Protein AF-A0AA39WZK0-F1 (afdb_monomer_lite)

Structure (mmCIF, N/CA/C/O backbone):
data_AF-A0AA39WZK0-F1
#
_entry.id   AF-A0AA39WZK0-F1
#
loop_
_atom_site.group_PDB
_atom_site.id
_atom_site.type_symbol
_atom_site.label_atom_id
_atom_site.label_alt_id
_atom_site.label_comp_id
_atom_site.label_asym_id
_atom_site.label_entity_id
_atom_site.label_seq_id
_atom_site.pdbx_PDB_ins_code
_atom_site.Cartn_x
_atom_site.Cartn_y
_atom_site.Cartn_z
_atom_site.occupancy
_atom_site.B_iso_or_equiv
_atom_site.auth_seq_id
_atom_site.auth_comp_id
_atom_site.auth_asym_id
_atom_site.auth_atom_id
_atom_site.pdbx_PDB_model_num
ATOM 1 N N . MET A 1 1 ? -25.451 -2.421 24.524 1.00 26.25 1 MET A N 1
ATOM 2 C CA . MET A 1 1 ? -24.921 -3.687 23.983 1.00 26.25 1 MET A CA 1
ATOM 3 C C . MET A 1 1 ? -25.170 -3.629 22.482 1.00 26.25 1 MET A C 1
ATOM 5 O O . MET A 1 1 ? -26.271 -3.921 22.041 1.00 26.25 1 MET A O 1
ATOM 9 N N . LEU A 1 2 ? -24.231 -3.027 21.751 1.00 21.67 2 LEU A N 1
ATOM 10 C CA . LEU A 1 2 ? -24.306 -2.806 20.306 1.00 21.67 2 LEU A CA 1
ATOM 11 C C . LEU A 1 2 ? -23.466 -3.907 19.656 1.00 21.67 2 LEU A C 1
ATOM 13 O O . LEU A 1 2 ? -22.247 -3.884 19.771 1.00 21.67 2 LEU A O 1
ATOM 17 N N . GLU A 1 3 ? -24.118 -4.895 19.045 1.00 21.47 3 GLU A N 1
ATOM 18 C CA . GLU A 1 3 ? -23.455 -5.791 18.096 1.00 21.47 3 GLU A CA 1
ATOM 19 C C . GLU A 1 3 ? -23.299 -5.028 16.776 1.00 21.47 3 GLU A C 1
ATOM 21 O O . GLU A 1 3 ? -24.253 -4.898 16.008 1.00 21.47 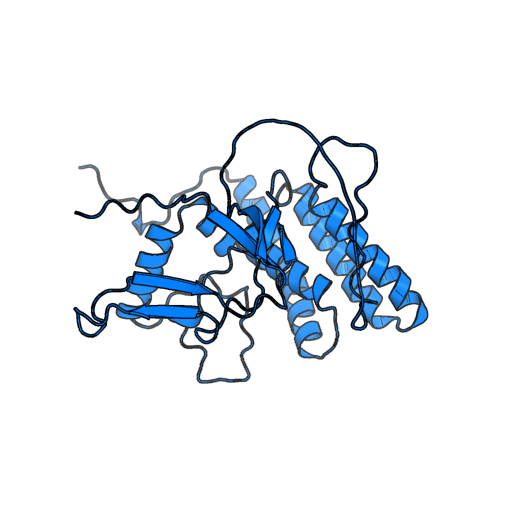3 GLU A O 1
ATOM 26 N N . THR A 1 4 ? -22.110 -4.501 16.499 1.00 23.20 4 THR A N 1
ATOM 27 C CA . THR A 1 4 ? -21.742 -4.053 15.153 1.00 23.20 4 THR A CA 1
ATOM 28 C C . THR A 1 4 ? -21.216 -5.254 14.381 1.00 23.20 4 THR A C 1
ATOM 30 O O . THR A 1 4 ? -20.047 -5.614 14.481 1.00 23.20 4 THR A O 1
ATOM 33 N N . ARG A 1 5 ? -22.093 -5.907 13.615 1.00 23.22 5 ARG A N 1
ATOM 34 C CA . ARG A 1 5 ? -21.670 -6.847 12.572 1.00 23.22 5 ARG A CA 1
ATOM 35 C C . ARG A 1 5 ? -21.284 -6.022 11.346 1.00 23.22 5 ARG A C 1
ATOM 37 O O . ARG A 1 5 ? -22.158 -5.523 10.642 1.00 23.22 5 ARG A O 1
ATOM 44 N N . SER A 1 6 ? -19.985 -5.825 11.138 1.00 32.16 6 SER A N 1
ATOM 45 C CA . SER A 1 6 ? -19.455 -5.218 9.916 1.00 32.16 6 SER A CA 1
ATOM 46 C C . SER A 1 6 ? -19.585 -6.210 8.756 1.00 32.16 6 SER A C 1
ATOM 48 O O . SER A 1 6 ? -18.994 -7.287 8.775 1.00 32.16 6 SER A O 1
ATOM 50 N N . SER A 1 7 ? -20.474 -5.889 7.816 1.00 31.03 7 SER A N 1
ATOM 51 C CA . SER A 1 7 ? -20.517 -6.313 6.403 1.00 31.03 7 SER A CA 1
ATOM 52 C C . SER A 1 7 ? -21.840 -5.809 5.818 1.00 31.03 7 SER A C 1
ATOM 54 O O . SER A 1 7 ? -22.763 -6.566 5.517 1.00 31.03 7 SER A O 1
ATOM 56 N N . VAL A 1 8 ? -21.994 -4.486 5.728 1.00 35.16 8 VAL A N 1
ATOM 57 C CA . VAL A 1 8 ? -23.128 -3.920 4.991 1.00 35.16 8 VAL A CA 1
ATOM 58 C C . VAL A 1 8 ? -22.745 -3.931 3.517 1.00 35.16 8 VAL A C 1
ATOM 60 O O . VAL A 1 8 ? -21.825 -3.226 3.117 1.00 35.16 8 VAL A O 1
ATOM 63 N N . VAL A 1 9 ? -23.456 -4.727 2.715 1.00 38.75 9 VAL A N 1
ATOM 64 C CA . VAL A 1 9 ? -23.478 -4.584 1.254 1.00 38.75 9 VAL A CA 1
ATOM 65 C C . VAL A 1 9 ? -23.920 -3.152 0.957 1.00 38.75 9 VAL A C 1
ATOM 67 O O . VAL A 1 9 ? -25.080 -2.793 1.176 1.00 38.75 9 VAL A O 1
ATOM 70 N N . GLY A 1 10 ? -22.979 -2.312 0.538 1.00 45.41 10 GLY A N 1
ATOM 71 C CA . GLY A 1 10 ? -23.261 -0.944 0.138 1.00 45.41 10 GLY A CA 1
ATOM 72 C C . GLY A 1 10 ? -23.865 -0.918 -1.261 1.00 45.41 10 GLY A C 1
ATOM 73 O O . GLY A 1 10 ? -23.582 -1.771 -2.100 1.00 45.41 10 GLY A O 1
ATOM 74 N N . TRP A 1 11 ? -24.688 0.086 -1.537 1.00 42.34 11 TRP A N 1
ATOM 75 C CA . TRP A 1 11 ? -25.052 0.442 -2.905 1.00 42.34 11 TRP A CA 1
ATOM 76 C C . TRP A 1 11 ? -24.302 1.720 -3.255 1.00 42.34 11 TRP A C 1
ATOM 78 O O . TRP A 1 11 ? -24.496 2.744 -2.601 1.00 42.34 11 TRP A O 1
ATOM 88 N N . LEU A 1 12 ? -23.463 1.676 -4.286 1.00 39.91 12 LEU A N 1
ATOM 89 C CA . LEU A 1 12 ? -23.004 2.888 -4.944 1.00 39.91 12 LEU A CA 1
ATOM 90 C C . LEU A 1 12 ? -24.189 3.464 -5.704 1.00 39.91 12 LEU A C 1
ATOM 92 O O . LEU A 1 12 ? -24.697 2.845 -6.639 1.00 39.91 12 LEU A O 1
ATOM 96 N N . ILE A 1 13 ? -24.631 4.642 -5.286 1.00 44.50 13 ILE A N 1
ATOM 97 C CA . ILE A 1 13 ? -25.661 5.404 -5.980 1.00 44.50 13 ILE A CA 1
ATOM 98 C C . ILE A 1 13 ? -24.948 6.532 -6.716 1.00 44.50 13 ILE A C 1
ATOM 100 O O . ILE A 1 13 ? -24.669 7.581 -6.141 1.00 44.50 13 ILE A O 1
ATOM 104 N N . LEU A 1 14 ? -24.651 6.317 -7.996 1.00 40.06 14 LEU A N 1
ATOM 105 C CA . LEU A 1 14 ? -24.161 7.384 -8.861 1.00 40.06 14 LEU A CA 1
ATOM 106 C C . LEU A 1 14 ? -25.369 8.195 -9.323 1.00 40.06 14 LEU A C 1
ATOM 108 O O . LEU A 1 14 ? -26.177 7.721 -10.125 1.00 40.06 14 LEU A O 1
ATOM 112 N N . SER A 1 15 ? -25.527 9.398 -8.778 1.00 35.84 15 SER A N 1
ATOM 113 C CA . SER A 1 15 ? -26.546 10.337 -9.240 1.00 35.84 15 SER A CA 1
ATOM 114 C C . SER A 1 15 ? -26.006 11.093 -10.448 1.00 35.84 15 SER A C 1
ATOM 116 O O . SER A 1 15 ? -25.059 11.861 -10.316 1.00 35.84 15 SER A O 1
ATOM 118 N N . ALA A 1 16 ? -26.610 10.897 -11.619 1.00 43.94 16 ALA A N 1
ATOM 119 C CA . ALA A 1 16 ? -26.353 11.759 -12.766 1.00 43.94 16 ALA A CA 1
ATOM 120 C C . ALA A 1 16 ? -27.181 13.050 -12.645 1.00 43.94 16 ALA A C 1
ATOM 122 O O . ALA A 1 16 ? -28.272 13.039 -12.065 1.00 43.94 16 ALA A O 1
ATOM 123 N N . ASP A 1 17 ? -26.713 14.136 -13.266 1.00 44.22 17 ASP A N 1
ATOM 124 C CA . ASP A 1 17 ? -27.310 15.485 -13.222 1.00 44.22 17 ASP A CA 1
ATOM 125 C C . ASP A 1 17 ? -28.775 15.578 -13.700 1.00 44.22 17 ASP A C 1
ATOM 127 O O . ASP A 1 17 ? -29.344 16.664 -13.770 1.00 44.22 17 ASP A O 1
ATOM 131 N N . HIS A 1 18 ? -29.408 14.480 -14.119 1.00 45.28 18 HIS A N 1
ATOM 132 C CA . HIS A 1 18 ? -30.738 14.463 -14.742 1.00 45.28 18 HIS A CA 1
ATOM 133 C C . HIS A 1 18 ? -31.732 13.547 -14.004 1.00 45.28 18 HIS A C 1
ATOM 135 O O . HIS A 1 18 ? -32.675 13.036 -14.603 1.00 45.28 18 HIS A O 1
ATOM 141 N N . GLY A 1 19 ? -31.537 13.324 -12.699 1.00 45.72 19 GLY A N 1
ATOM 142 C CA . GLY A 1 19 ? -32.497 12.586 -11.862 1.00 45.72 19 GLY A CA 1
ATOM 143 C C . GLY A 1 19 ? -32.505 11.070 -12.083 1.00 45.72 19 GLY A C 1
ATOM 144 O O . GLY A 1 19 ? -33.385 10.377 -11.575 1.00 45.72 19 GLY A O 1
ATOM 145 N N . HIS A 1 20 ? -31.520 10.548 -12.811 1.00 36.03 20 HIS A N 1
ATOM 146 C CA . HIS A 1 20 ? -31.281 9.119 -12.943 1.00 36.03 20 HIS A CA 1
ATOM 147 C C . HIS A 1 20 ? -30.162 8.715 -11.988 1.00 36.03 20 HIS A C 1
ATOM 149 O O . HIS A 1 20 ? -29.033 9.190 -12.108 1.00 36.03 20 HIS A O 1
ATOM 155 N N . SER A 1 21 ? -30.486 7.844 -11.036 1.00 44.31 21 SER A N 1
ATOM 156 C CA . SER A 1 21 ? -29.499 7.193 -10.187 1.00 44.31 21 SER A CA 1
ATOM 157 C C . SER A 1 21 ? -29.194 5.802 -10.728 1.00 44.31 21 SER A C 1
ATOM 159 O O . SER A 1 21 ? -30.095 4.992 -10.954 1.00 44.31 21 SER A O 1
ATOM 161 N N . VAL A 1 22 ? -27.912 5.526 -10.956 1.00 41.47 22 VAL A N 1
ATOM 162 C CA . VAL A 1 22 ? -27.433 4.171 -11.226 1.00 41.47 22 VAL A CA 1
ATOM 163 C C . VAL A 1 22 ? -27.032 3.577 -9.887 1.00 41.47 22 VAL A C 1
ATOM 165 O O . VAL A 1 22 ? -26.165 4.116 -9.202 1.00 41.47 22 VAL A O 1
ATOM 168 N N . GLN A 1 23 ? -27.704 2.495 -9.503 1.00 45.97 23 GLN A N 1
ATOM 169 C CA . GLN A 1 23 ? -27.392 1.747 -8.293 1.00 45.97 23 GLN A CA 1
ATOM 170 C C . GLN A 1 23 ? -26.572 0.520 -8.679 1.00 45.97 23 GLN A C 1
ATOM 172 O O . GLN A 1 23 ? -27.059 -0.341 -9.414 1.00 45.97 23 GLN A O 1
ATOM 177 N N . ALA A 1 24 ? -25.339 0.442 -8.192 1.00 40.03 24 ALA A N 1
ATOM 178 C CA . ALA A 1 24 ? -24.500 -0.741 -8.313 1.00 40.03 24 ALA A CA 1
ATOM 179 C C . ALA A 1 24 ? -24.164 -1.246 -6.905 1.00 40.03 24 ALA A C 1
ATOM 181 O O . ALA A 1 24 ? -23.810 -0.433 -6.050 1.00 40.03 24 ALA A O 1
ATOM 182 N N . PRO A 1 25 ? -24.277 -2.552 -6.619 1.00 38.81 25 PRO A N 1
ATOM 183 C CA . PRO A 1 25 ? -23.758 -3.080 -5.366 1.00 38.81 25 PRO A CA 1
ATOM 184 C C . PRO A 1 25 ? -22.243 -2.832 -5.328 1.00 38.81 25 PRO A C 1
ATOM 186 O O . PRO A 1 25 ? -21.531 -3.219 -6.255 1.00 38.81 25 PRO A O 1
ATOM 189 N N . ILE A 1 26 ? -21.760 -2.161 -4.282 1.00 38.75 26 ILE A N 1
ATOM 190 C CA . ILE A 1 26 ? -20.331 -2.023 -4.003 1.00 38.75 26 ILE A CA 1
ATOM 191 C C . ILE A 1 26 ? -19.993 -2.904 -2.808 1.00 38.75 26 ILE A C 1
ATOM 193 O O . ILE A 1 26 ? -20.588 -2.802 -1.734 1.00 38.75 26 ILE A O 1
ATOM 197 N N . ASN A 1 27 ? -18.992 -3.751 -3.015 1.00 41.91 27 ASN A N 1
ATOM 198 C CA . ASN A 1 27 ? -18.347 -4.509 -1.961 1.00 41.91 27 ASN A CA 1
ATOM 199 C C . ASN A 1 27 ? -17.082 -3.738 -1.558 1.00 41.91 27 ASN A C 1
ATOM 201 O O . ASN A 1 27 ? -16.127 -3.681 -2.332 1.00 41.91 27 ASN A O 1
ATOM 205 N N . ILE A 1 28 ? -17.088 -3.115 -0.379 1.00 43.91 28 ILE A N 1
ATOM 206 C CA . ILE A 1 28 ? -15.883 -2.537 0.232 1.00 43.91 28 ILE A CA 1
ATOM 207 C C . ILE A 1 28 ? -15.192 -3.682 0.996 1.00 43.91 28 ILE A C 1
ATOM 209 O O . ILE A 1 28 ? -15.532 -3.920 2.148 1.00 43.91 28 ILE A O 1
ATOM 213 N N . ALA A 1 29 ? -14.295 -4.418 0.318 1.00 37.38 29 ALA A N 1
ATOM 214 C CA . ALA A 1 29 ? -13.560 -5.610 0.807 1.00 37.38 29 ALA A CA 1
ATOM 215 C C . ALA A 1 29 ? -14.453 -6.788 1.314 1.00 37.38 29 ALA A C 1
ATOM 217 O O . ALA A 1 29 ? -15.662 -6.626 1.466 1.00 37.38 29 ALA A O 1
ATOM 218 N N . PRO A 1 30 ? -13.966 -8.049 1.357 1.00 48.34 30 PRO A N 1
ATOM 219 C CA . PRO A 1 30 ? -14.625 -9.103 0.590 1.00 48.34 30 PRO A CA 1
ATOM 220 C C . PRO A 1 30 ? -15.868 -9.711 1.254 1.00 48.34 30 PRO A C 1
ATOM 222 O O . PRO A 1 30 ? -15.863 -10.175 2.391 1.00 48.34 30 PRO A O 1
ATOM 225 N N . TYR A 1 31 ? -16.921 -9.807 0.443 1.00 33.66 31 TYR A N 1
ATOM 226 C CA . TYR A 1 31 ? -18.083 -10.664 0.644 1.00 33.66 31 TYR A CA 1
ATOM 227 C C . TYR A 1 31 ? -18.248 -11.537 -0.611 1.00 33.66 31 TYR A C 1
ATOM 229 O O . TYR A 1 31 ? -18.460 -11.014 -1.705 1.00 33.66 31 TYR A O 1
ATOM 237 N N . GLU A 1 32 ? -18.139 -12.864 -0.478 1.00 38.91 32 GLU A N 1
ATOM 238 C CA . GLU A 1 32 ? -18.573 -13.812 -1.516 1.00 38.91 32 GLU A CA 1
ATOM 239 C C . GLU A 1 32 ? -20.093 -14.010 -1.422 1.00 38.91 32 GLU A C 1
ATOM 241 O O . GLU A 1 32 ? -20.604 -14.308 -0.337 1.00 38.91 32 GLU A O 1
ATOM 246 N N . PRO A 1 33 ? -20.837 -13.931 -2.546 1.00 39.03 33 PRO A N 1
ATOM 247 C CA . PRO A 1 33 ? -21.381 -15.183 -3.075 1.00 39.03 33 PRO A CA 1
ATOM 248 C C . PRO A 1 33 ? -21.611 -15.238 -4.605 1.00 39.03 33 PRO A C 1
ATOM 250 O O . PRO A 1 33 ? -21.637 -14.255 -5.338 1.00 39.03 33 PRO A O 1
ATOM 253 N N . ARG A 1 34 ? -21.811 -16.485 -5.049 1.00 35.84 34 ARG A N 1
ATOM 254 C CA . ARG A 1 34 ? -21.921 -17.023 -6.417 1.00 35.84 34 ARG A CA 1
ATOM 255 C C . ARG A 1 34 ? -23.058 -16.458 -7.302 1.00 35.84 34 ARG A C 1
ATOM 257 O O . ARG A 1 34 ? -24.179 -16.298 -6.843 1.00 35.84 34 ARG A O 1
ATOM 264 N N . HIS A 1 35 ? -22.746 -16.387 -8.608 1.00 42.09 35 HIS A N 1
ATOM 265 C CA . HIS A 1 35 ? -23.576 -16.427 -9.839 1.00 42.09 35 HIS A CA 1
ATOM 266 C C . HIS A 1 35 ? -24.824 -15.522 -10.001 1.00 42.09 35 HIS A C 1
ATOM 268 O O . HIS A 1 35 ? -25.843 -15.781 -9.374 1.00 42.09 35 HIS A O 1
ATOM 274 N N . ALA A 1 36 ? -24.821 -14.648 -11.033 1.00 29.61 36 ALA A N 1
ATOM 275 C CA . ALA A 1 36 ? -25.782 -14.651 -12.167 1.00 29.61 36 ALA A CA 1
ATOM 276 C C . ALA A 1 36 ? -25.574 -13.493 -13.188 1.00 29.61 36 ALA A C 1
ATOM 278 O O . ALA A 1 36 ? -25.539 -12.337 -12.794 1.00 29.61 36 ALA A O 1
ATOM 279 N N . GLY A 1 37 ? -25.570 -13.825 -14.495 1.00 28.86 37 GLY A N 1
ATOM 280 C CA . GLY A 1 37 ? -26.298 -13.120 -15.581 1.00 28.86 37 GLY A CA 1
ATOM 281 C C . GLY A 1 37 ? -25.749 -11.809 -16.206 1.00 28.86 37 GLY A C 1
ATOM 282 O O . GLY A 1 37 ? -25.436 -10.890 -15.464 1.00 28.86 37 GLY A O 1
ATOM 283 N N . PRO A 1 38 ? -25.706 -11.654 -17.556 1.00 47.44 38 PRO A N 1
ATOM 284 C CA . PRO A 1 38 ? -25.042 -10.526 -18.239 1.00 47.44 38 PRO A CA 1
ATOM 285 C C . PRO A 1 38 ? -26.000 -9.449 -18.797 1.00 47.44 38 PRO A C 1
ATOM 287 O O . PRO A 1 38 ? -27.085 -9.807 -19.237 1.00 47.44 38 PRO A O 1
ATOM 290 N N . TYR A 1 39 ? -25.566 -8.177 -18.897 1.00 27.42 39 TYR A N 1
ATOM 291 C CA . TYR A 1 39 ? -26.009 -7.190 -19.915 1.00 27.42 39 TYR A CA 1
ATOM 292 C C . TYR A 1 39 ? -25.042 -5.980 -20.034 1.00 27.42 39 TYR A C 1
ATOM 294 O O . TYR A 1 39 ? -24.405 -5.585 -19.063 1.00 27.42 39 TYR A O 1
ATOM 302 N N . THR A 1 40 ? -24.937 -5.413 -21.245 1.00 31.77 40 THR A N 1
ATOM 303 C CA . THR A 1 40 ? -24.052 -4.312 -21.718 1.00 31.77 40 THR A CA 1
ATOM 304 C C . THR A 1 40 ? -24.890 -3.213 -22.446 1.00 31.77 40 THR A C 1
ATOM 306 O O . THR A 1 40 ? -26.111 -3.363 -22.494 1.00 31.77 40 THR A O 1
ATOM 309 N N . PRO A 1 41 ? -24.324 -2.190 -23.146 1.00 56.47 41 PRO A N 1
ATOM 310 C CA . PRO A 1 41 ? -23.609 -0.986 -22.663 1.00 56.47 41 PRO A CA 1
ATOM 311 C C . PRO A 1 41 ? -24.077 0.342 -23.355 1.00 56.47 41 PRO A C 1
ATOM 313 O O . PRO A 1 41 ? -24.857 0.294 -24.304 1.00 56.47 41 PRO A O 1
ATOM 316 N N . ASN A 1 42 ? -23.551 1.517 -22.940 1.00 32.06 42 ASN A N 1
ATOM 317 C CA . ASN A 1 42 ? -22.954 2.593 -23.791 1.00 32.06 42 ASN A CA 1
ATOM 318 C C . ASN A 1 42 ? -23.163 4.050 -23.313 1.00 32.06 42 ASN A C 1
ATOM 320 O O . ASN A 1 42 ? -24.283 4.465 -23.034 1.00 32.06 42 ASN A O 1
ATOM 324 N N . GLY A 1 43 ? -22.091 4.855 -23.432 1.00 30.61 43 GLY A N 1
ATOM 325 C CA . GLY A 1 43 ? -22.142 6.310 -23.668 1.00 30.61 43 GLY A CA 1
ATOM 326 C C . GLY A 1 43 ? -21.050 7.116 -22.946 1.00 30.61 43 GLY A C 1
ATOM 327 O O . GLY A 1 43 ? -21.101 7.232 -21.731 1.00 30.61 43 GLY A O 1
ATOM 328 N N . ALA A 1 44 ? -20.091 7.695 -23.682 1.00 32.56 44 ALA A N 1
ATOM 329 C CA . ALA A 1 44 ? -18.932 8.449 -23.170 1.00 32.56 44 ALA A CA 1
ATOM 330 C C . ALA A 1 44 ? -18.920 9.925 -23.634 1.00 32.56 44 ALA A C 1
ATOM 332 O O . ALA A 1 44 ? -19.348 10.191 -24.757 1.00 32.56 44 ALA A O 1
ATOM 333 N N . ILE A 1 45 ? -18.354 10.845 -22.827 1.00 30.52 45 ILE A N 1
ATOM 334 C CA . ILE A 1 45 ? -17.804 12.175 -23.222 1.00 30.52 45 ILE A CA 1
ATOM 335 C C . ILE A 1 45 ? -16.604 12.549 -22.276 1.00 30.52 45 ILE A C 1
ATOM 337 O O . ILE A 1 45 ? -16.404 11.822 -21.308 1.00 30.52 45 ILE A O 1
ATOM 341 N N . PRO A 1 46 ? -15.738 13.568 -22.528 1.00 35.56 46 PRO A N 1
ATOM 342 C CA . PRO A 1 46 ? -14.283 13.410 -22.729 1.00 35.56 46 PRO A CA 1
ATOM 343 C C . PRO A 1 46 ? -13.408 14.261 -21.760 1.00 35.56 46 PRO A C 1
ATOM 345 O O . PRO A 1 46 ? -13.908 14.950 -20.881 1.00 35.56 46 PRO A O 1
ATOM 348 N N . HIS A 1 47 ? -12.121 14.468 -22.049 1.00 31.45 47 HIS A N 1
ATOM 349 C CA . HIS A 1 47 ? -10.959 13.778 -21.475 1.00 31.45 47 HIS A CA 1
ATOM 350 C C . HIS A 1 47 ? -9.982 14.858 -20.953 1.00 31.45 47 HIS A C 1
ATOM 352 O O . HIS A 1 47 ? -9.697 15.814 -21.677 1.00 31.45 47 HIS A O 1
ATOM 358 N N . ARG A 1 48 ? -9.436 14.690 -19.741 1.00 34.03 48 ARG A N 1
ATOM 359 C CA . ARG A 1 48 ? -8.088 15.176 -19.376 1.00 34.03 48 ARG A CA 1
ATOM 360 C C . ARG A 1 48 ? -7.062 14.132 -19.849 1.00 34.03 48 ARG A C 1
ATOM 362 O O . ARG A 1 48 ? -7.438 12.985 -20.090 1.00 34.03 48 ARG A O 1
ATOM 369 N N . ASP A 1 49 ? -5.813 14.555 -20.043 1.00 37.66 49 ASP A N 1
ATOM 370 C CA . ASP A 1 49 ? -4.721 13.785 -20.663 1.00 37.66 49 ASP A CA 1
ATOM 371 C C . ASP A 1 49 ? -4.515 12.415 -19.983 1.00 37.66 49 ASP A C 1
ATOM 373 O O . ASP A 1 49 ? -3.896 12.300 -18.930 1.00 37.66 49 ASP A O 1
ATOM 377 N N . ALA A 1 50 ? -5.108 11.381 -20.583 1.00 39.00 50 ALA A N 1
ATOM 378 C CA . ALA A 1 50 ? -5.182 10.009 -20.085 1.00 39.00 50 ALA A CA 1
ATOM 379 C C . ALA A 1 50 ? -4.100 9.105 -20.686 1.00 39.00 50 ALA A C 1
ATOM 381 O O . ALA A 1 50 ? -4.236 7.885 -20.692 1.00 39.00 50 ALA A O 1
ATOM 382 N N . SER A 1 51 ? -3.019 9.689 -21.205 1.00 32.50 51 SER A N 1
ATOM 383 C CA . SER A 1 51 ? -1.934 8.949 -21.859 1.00 32.50 51 SER A CA 1
ATOM 384 C C . SER A 1 51 ? -1.157 8.000 -20.927 1.00 32.50 51 SER A C 1
ATOM 386 O O . SER A 1 51 ? -0.345 7.217 -21.413 1.00 32.50 51 SER A O 1
ATOM 388 N N . LEU A 1 52 ? -1.440 8.011 -19.618 1.00 39.69 52 LEU A N 1
ATOM 389 C CA . LEU A 1 52 ? -0.898 7.071 -18.628 1.00 39.69 52 LEU A CA 1
ATOM 390 C C . LEU A 1 52 ? -1.901 6.000 -18.166 1.00 39.69 52 LEU A C 1
ATOM 392 O O . LEU A 1 52 ? -1.494 4.992 -17.592 1.00 39.69 52 LEU A O 1
ATOM 396 N N . ALA A 1 53 ? -3.197 6.173 -18.436 1.00 38.94 53 ALA A N 1
ATOM 397 C CA . ALA A 1 53 ? -4.218 5.190 -18.096 1.00 38.94 53 ALA A CA 1
ATOM 398 C C . ALA A 1 53 ? -4.426 4.263 -19.296 1.00 38.94 53 ALA A C 1
ATOM 400 O O . ALA A 1 53 ? -5.160 4.589 -20.227 1.00 38.94 53 ALA A O 1
ATOM 401 N N . VAL A 1 54 ? -3.771 3.100 -19.297 1.00 40.97 54 VAL A N 1
ATOM 402 C CA . VAL A 1 54 ? -4.097 2.034 -20.253 1.00 40.97 54 VAL A CA 1
ATOM 403 C C . VAL A 1 54 ? -5.524 1.572 -19.930 1.00 40.97 54 VAL A C 1
ATOM 405 O O . VAL A 1 54 ? -5.737 1.030 -18.843 1.00 40.97 54 VAL A O 1
ATOM 408 N N . PRO A 1 55 ? -6.526 1.799 -20.803 1.00 40.06 55 PRO A N 1
ATOM 409 C CA . PRO A 1 55 ? -7.885 1.369 -20.515 1.00 40.06 55 PRO A CA 1
ATOM 410 C C . PRO A 1 55 ? -7.906 -0.150 -20.371 1.00 40.06 55 PRO A C 1
ATOM 412 O O . PRO A 1 55 ? -7.385 -0.865 -21.229 1.00 40.06 55 PRO A O 1
ATOM 415 N N . TYR A 1 56 ? -8.522 -0.635 -19.291 1.00 40.75 56 TYR A N 1
ATOM 416 C CA . TYR A 1 56 ? -8.785 -2.056 -19.098 1.00 40.75 56 TYR A CA 1
ATOM 417 C C . TYR A 1 56 ? -9.547 -2.584 -20.319 1.00 40.75 56 TYR A C 1
ATOM 419 O O . TYR A 1 56 ? -10.710 -2.241 -20.543 1.00 40.75 56 TYR A O 1
ATOM 427 N N . GLN A 1 57 ? -8.872 -3.386 -21.141 1.00 39.53 57 GLN A N 1
ATOM 428 C CA . GLN A 1 57 ? -9.503 -4.123 -22.223 1.00 39.53 57 GLN A CA 1
ATOM 429 C C . GLN A 1 57 ? -9.858 -5.506 -21.680 1.00 39.53 57 GLN A C 1
ATOM 431 O O . GLN A 1 57 ? -8.952 -6.322 -21.506 1.00 39.53 57 GLN A O 1
ATOM 436 N N . PRO A 1 58 ? -11.142 -5.799 -21.396 1.00 40.50 58 PRO A N 1
ATOM 437 C CA . PRO A 1 58 ? -11.530 -7.150 -21.028 1.00 40.50 58 PRO A CA 1
ATOM 438 C C . PRO A 1 58 ? -11.158 -8.082 -22.183 1.00 40.50 58 PRO A C 1
ATOM 440 O O . PRO A 1 58 ? -11.672 -7.949 -23.299 1.00 40.50 58 PRO A O 1
ATOM 443 N N . SER A 1 59 ? -10.222 -8.999 -21.934 1.00 41.38 59 SER A N 1
ATOM 444 C CA . SER A 1 59 ? -9.859 -10.019 -22.910 1.00 41.38 59 SER A CA 1
ATOM 445 C C . SER A 1 59 ? -11.094 -10.884 -23.186 1.00 41.38 59 SER A C 1
ATOM 447 O O . SER A 1 59 ? -11.832 -11.277 -22.283 1.00 41.38 59 SER A O 1
ATOM 449 N N . GLN A 1 60 ? -11.383 -11.146 -24.461 1.00 43.78 60 GLN A N 1
ATOM 450 C CA . GLN A 1 60 ? -12.637 -11.782 -24.882 1.00 43.78 60 GLN A CA 1
ATOM 451 C C . GLN A 1 60 ? -12.725 -13.294 -24.586 1.00 43.78 60 GLN A C 1
ATOM 453 O O . GLN A 1 60 ? -13.565 -13.978 -25.171 1.00 43.78 60 GLN A O 1
ATOM 458 N N . SER A 1 61 ? -11.900 -13.863 -23.702 1.00 47.44 61 SER A N 1
ATOM 459 C CA 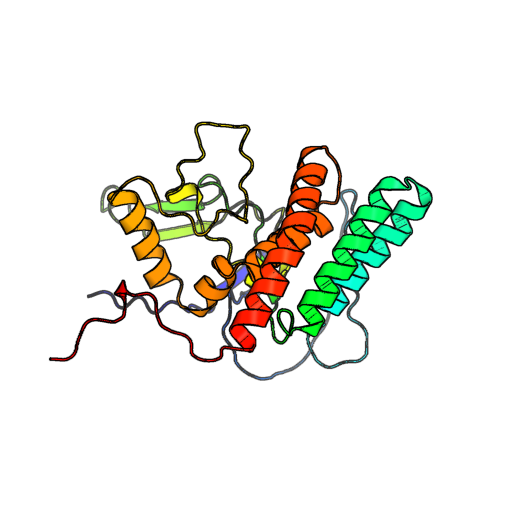. SER A 1 61 ? -11.879 -15.321 -23.531 1.00 47.44 61 SER A CA 1
ATOM 460 C C . SER A 1 61 ? -11.237 -15.820 -22.232 1.00 47.44 61 SER A C 1
ATOM 462 O O . SER A 1 61 ? -10.248 -16.544 -22.279 1.00 47.44 61 SER A O 1
ATOM 464 N N . SER A 1 62 ? -11.826 -15.515 -21.077 1.00 44.12 62 SER A N 1
ATOM 465 C CA . SER A 1 62 ? -11.834 -16.405 -19.902 1.00 44.12 62 SER A CA 1
ATOM 466 C C . SER A 1 62 ? -12.865 -15.889 -18.893 1.00 44.12 62 SER A C 1
ATOM 468 O O . SER A 1 62 ? -12.999 -14.696 -18.657 1.00 44.12 62 SER A O 1
ATOM 470 N N . SER A 1 63 ? -13.691 -16.777 -18.347 1.00 57.16 63 SER A N 1
ATOM 471 C CA . SER A 1 63 ? -14.873 -16.438 -17.540 1.00 57.16 63 SER A CA 1
ATOM 472 C C . SER A 1 63 ? -14.553 -16.071 -16.079 1.00 57.16 63 SER A C 1
ATOM 474 O O . SER A 1 63 ? -15.318 -16.429 -15.184 1.00 57.16 63 SER A O 1
ATOM 476 N N . GLY A 1 64 ? -13.420 -15.414 -15.821 1.00 64.31 64 GLY A N 1
ATOM 477 C CA . GLY A 1 64 ? -12.959 -15.057 -14.478 1.00 64.31 64 GLY A CA 1
ATOM 478 C C . GLY A 1 64 ? -12.224 -13.714 -14.453 1.00 64.31 64 GLY A C 1
ATOM 479 O O . GLY A 1 64 ? -11.831 -13.222 -15.511 1.00 64.31 64 GLY A O 1
ATOM 480 N N . PRO A 1 65 ? -12.066 -13.098 -13.268 1.00 71.50 65 PRO A N 1
ATOM 481 C CA . PRO A 1 65 ? -11.239 -11.905 -13.125 1.00 71.50 65 PRO A CA 1
ATOM 482 C C . PRO A 1 65 ? -9.809 -12.202 -13.589 1.00 71.50 65 PRO A C 1
ATOM 484 O O . PRO A 1 65 ? -9.297 -13.304 -13.387 1.00 71.50 65 PRO A O 1
ATOM 487 N N . GLN A 1 66 ? -9.178 -11.215 -14.226 1.00 81.25 66 GLN A N 1
ATOM 488 C CA . GLN A 1 66 ? -7.785 -11.322 -14.649 1.00 81.25 66 GLN A CA 1
ATOM 489 C C . GLN A 1 66 ? -6.895 -11.541 -13.410 1.00 81.25 66 GLN A C 1
ATOM 491 O O . GLN A 1 66 ? -7.057 -10.810 -12.430 1.00 81.25 66 GLN A O 1
ATOM 496 N N . PRO A 1 67 ? -5.966 -12.514 -13.422 1.00 90.81 67 PRO A N 1
ATOM 497 C CA . PRO A 1 67 ? -4.992 -12.681 -12.349 1.00 90.81 67 PRO A CA 1
ATOM 498 C C . PRO A 1 67 ? -4.187 -11.398 -12.113 1.00 90.81 67 PRO A C 1
ATOM 500 O O . PRO A 1 67 ? -3.771 -10.734 -13.067 1.00 90.81 67 PRO A O 1
ATOM 503 N N . VAL A 1 68 ? -3.906 -11.078 -10.846 1.00 91.88 68 VAL A N 1
ATOM 504 C CA . VAL A 1 68 ? -3.221 -9.829 -10.464 1.00 91.88 68 VAL A CA 1
ATOM 505 C C . VAL A 1 68 ? -1.872 -9.677 -11.166 1.00 91.88 68 VAL A C 1
ATOM 507 O O . VAL A 1 68 ? -1.553 -8.602 -11.670 1.00 91.88 68 VAL A O 1
ATOM 510 N N . PHE A 1 69 ? -1.100 -10.761 -11.269 1.00 94.94 69 PHE A N 1
ATOM 511 C CA . PHE A 1 69 ? 0.190 -10.743 -11.956 1.00 94.94 69 PHE A CA 1
ATOM 512 C C . PHE A 1 69 ? 0.078 -10.443 -13.459 1.00 94.94 69 PHE A C 1
ATOM 514 O O . PHE A 1 69 ? 0.891 -9.687 -13.992 1.00 94.94 69 PHE A O 1
ATOM 521 N N . GLU A 1 70 ? -0.925 -10.994 -14.151 1.00 93.12 70 GLU A N 1
ATOM 522 C CA . GLU A 1 70 ? -1.134 -10.716 -15.578 1.00 93.12 70 GLU A CA 1
ATOM 523 C C . GLU A 1 70 ? -1.504 -9.250 -15.803 1.00 93.12 70 GLU A C 1
ATOM 525 O O . GLU A 1 70 ? -0.998 -8.612 -16.732 1.00 93.12 70 GLU A O 1
ATOM 530 N N . TRP A 1 71 ? -2.362 -8.706 -14.936 1.00 91.12 71 TRP A N 1
ATOM 531 C CA . TRP A 1 71 ? -2.721 -7.294 -14.973 1.00 91.12 71 TRP A CA 1
ATOM 532 C C . TRP A 1 71 ? -1.489 -6.405 -14.751 1.00 91.12 71 TRP A C 1
ATOM 534 O O . TRP A 1 71 ? -1.209 -5.537 -15.580 1.00 91.12 71 TRP A O 1
ATOM 544 N N . LEU A 1 72 ? -0.692 -6.674 -13.710 1.00 91.69 72 LEU A N 1
ATOM 545 C CA . LEU A 1 72 ? 0.541 -5.928 -13.432 1.00 91.69 72 LEU A CA 1
ATOM 546 C C . LEU A 1 72 ? 1.542 -5.995 -14.579 1.00 91.69 72 LEU A C 1
ATOM 548 O O . LEU A 1 72 ? 2.076 -4.967 -14.990 1.00 91.69 72 LEU A O 1
ATOM 552 N N . SER A 1 73 ? 1.772 -7.191 -15.118 1.00 92.31 73 SER A N 1
ATOM 553 C CA . SER A 1 73 ? 2.696 -7.391 -16.234 1.00 92.31 73 SER A CA 1
ATOM 554 C C . SER A 1 73 ? 2.262 -6.575 -17.448 1.00 92.31 73 SER A C 1
ATOM 556 O O . SER A 1 73 ? 3.084 -5.882 -18.038 1.00 92.31 73 SER A O 1
ATOM 558 N N . THR A 1 74 ? 0.960 -6.558 -17.750 1.00 91.81 74 THR A N 1
ATOM 559 C CA . THR A 1 74 ? 0.400 -5.759 -18.850 1.00 91.81 74 THR A CA 1
ATOM 560 C C . THR A 1 74 ? 0.656 -4.263 -18.649 1.00 91.81 74 THR A C 1
ATOM 562 O O . THR A 1 74 ? 1.085 -3.579 -19.580 1.00 91.81 74 THR A O 1
ATOM 565 N N . VAL A 1 75 ? 0.427 -3.743 -17.436 1.00 90.12 75 VAL A N 1
ATOM 566 C CA . VAL A 1 75 ? 0.665 -2.325 -17.116 1.00 90.12 75 VAL A CA 1
ATOM 567 C C . VAL A 1 75 ? 2.152 -1.980 -17.242 1.00 90.12 75 VAL A C 1
ATOM 569 O O . VAL A 1 75 ? 2.501 -0.997 -17.898 1.00 90.12 75 VAL A O 1
ATOM 572 N N . ILE A 1 76 ? 3.037 -2.801 -16.672 1.00 90.69 76 ILE A N 1
ATOM 573 C CA . ILE A 1 76 ? 4.488 -2.577 -16.709 1.00 90.69 76 ILE A CA 1
ATOM 574 C C . ILE A 1 76 ? 5.018 -2.647 -18.148 1.00 90.69 76 ILE A C 1
ATOM 576 O O . ILE A 1 76 ? 5.786 -1.780 -18.564 1.00 90.69 76 ILE A O 1
ATOM 580 N N . GLU A 1 77 ? 4.612 -3.647 -18.931 1.00 90.12 77 GLU A N 1
ATOM 581 C CA . GLU A 1 77 ? 5.038 -3.806 -20.326 1.00 90.12 77 GLU A CA 1
ATOM 582 C C . GLU A 1 77 ? 4.577 -2.638 -21.202 1.00 90.12 77 GLU A C 1
ATOM 584 O O . GLU A 1 77 ? 5.355 -2.139 -22.021 1.00 90.12 77 GLU A O 1
ATOM 589 N N . ALA A 1 78 ? 3.350 -2.150 -20.995 1.00 87.50 78 ALA A N 1
ATOM 590 C CA . ALA A 1 78 ? 2.849 -0.965 -21.681 1.00 87.50 78 ALA A CA 1
ATOM 591 C C . ALA A 1 78 ? 3.686 0.282 -21.347 1.00 87.50 78 ALA A C 1
ATOM 593 O O . ALA A 1 78 ? 4.050 1.041 -22.250 1.00 87.50 78 ALA A O 1
ATOM 594 N N . GLN A 1 79 ? 4.062 0.464 -20.077 1.00 85.44 79 GLN A N 1
ATOM 595 C CA . GLN A 1 79 ? 4.946 1.559 -19.666 1.00 85.44 79 GLN A CA 1
ATOM 596 C C . GLN A 1 79 ? 6.355 1.420 -20.256 1.00 85.44 79 GLN A C 1
ATOM 598 O O . GLN A 1 79 ? 6.901 2.397 -20.765 1.00 85.44 79 GLN A O 1
ATOM 603 N N . ILE A 1 80 ? 6.928 0.211 -20.270 1.00 84.94 80 ILE A N 1
ATOM 604 C CA . ILE A 1 80 ? 8.228 -0.061 -20.906 1.00 84.94 80 ILE A CA 1
ATOM 605 C C . ILE A 1 80 ? 8.181 0.291 -22.398 1.00 84.94 80 ILE A C 1
ATOM 607 O O . ILE A 1 80 ? 9.119 0.901 -22.921 1.00 84.94 80 ILE A O 1
ATOM 611 N N . ALA A 1 81 ? 7.106 -0.087 -23.094 1.00 84.44 81 ALA A N 1
ATOM 612 C CA . ALA A 1 81 ? 6.932 0.209 -24.511 1.00 84.44 81 ALA A CA 1
ATOM 613 C C . ALA A 1 81 ? 6.877 1.722 -24.778 1.00 84.44 81 ALA A C 1
ATOM 615 O O . ALA A 1 81 ? 7.485 2.188 -25.744 1.00 84.44 81 ALA A O 1
ATOM 616 N N . LEU A 1 82 ? 6.215 2.482 -23.900 1.00 80.25 82 LEU A N 1
ATOM 617 C CA . LEU A 1 82 ? 6.144 3.941 -23.977 1.00 80.25 82 LEU A CA 1
ATOM 618 C C . LEU A 1 82 ? 7.506 4.603 -23.682 1.00 80.25 82 LEU A C 1
ATOM 620 O O . LEU A 1 82 ? 7.940 5.494 -24.414 1.00 80.25 82 LEU A O 1
ATOM 624 N N . ASP A 1 83 ? 8.220 4.134 -22.655 1.00 73.19 83 ASP A N 1
ATOM 625 C CA . ASP A 1 83 ? 9.498 4.708 -22.204 1.00 73.19 83 ASP A CA 1
ATOM 626 C C . ASP A 1 83 ? 10.689 4.371 -23.112 1.00 73.19 83 ASP A C 1
ATOM 628 O O . ASP A 1 83 ? 11.654 5.141 -23.183 1.00 73.19 83 ASP A O 1
ATOM 632 N N . ASN A 1 84 ? 10.635 3.263 -23.859 1.00 64.88 84 ASN A N 1
ATOM 633 C CA . ASN A 1 84 ? 11.643 2.931 -24.876 1.00 64.88 84 ASN A CA 1
ATOM 634 C C . ASN A 1 84 ? 11.760 3.996 -25.979 1.00 64.88 84 ASN A C 1
ATOM 636 O O . ASN A 1 84 ? 12.735 3.998 -26.731 1.00 64.88 84 ASN A O 1
ATOM 640 N N . MET A 1 85 ? 10.806 4.926 -26.052 1.00 58.41 85 MET A N 1
ATOM 641 C CA . MET A 1 85 ? 10.868 6.085 -26.934 1.00 58.41 85 MET A CA 1
ATOM 642 C C . MET A 1 85 ? 11.556 7.309 -26.300 1.00 58.41 85 MET A C 1
ATOM 644 O O . MET A 1 85 ? 11.899 8.234 -27.035 1.00 58.41 85 MET A O 1
ATOM 648 N N . THR A 1 86 ? 11.775 7.350 -24.975 1.00 57.44 86 THR A N 1
ATOM 649 C CA . THR A 1 86 ? 12.085 8.606 -24.261 1.00 57.44 86 THR A CA 1
ATOM 650 C C . THR A 1 86 ? 13.231 8.545 -23.237 1.00 57.44 86 THR A C 1
ATOM 652 O O . THR A 1 86 ? 13.930 9.553 -23.105 1.00 57.44 86 THR A O 1
ATOM 655 N N . THR A 1 87 ? 13.487 7.458 -22.478 1.00 64.12 87 THR A N 1
ATOM 656 C CA . THR A 1 87 ? 14.605 7.445 -21.487 1.00 64.12 87 THR A CA 1
ATOM 657 C C . THR A 1 87 ? 15.037 6.058 -20.952 1.00 64.12 87 THR A C 1
ATOM 659 O O . THR A 1 87 ? 14.279 5.359 -20.291 1.00 64.12 87 THR A O 1
ATOM 662 N N . TYR A 1 88 ? 16.328 5.705 -21.085 1.00 68.19 88 TYR A N 1
ATOM 663 C CA . TYR A 1 88 ? 16.908 4.406 -20.658 1.00 68.19 88 TYR A CA 1
ATOM 664 C C . TYR A 1 88 ? 16.807 4.090 -19.146 1.00 68.19 88 TYR A C 1
ATOM 666 O O . TYR A 1 88 ? 16.703 2.929 -18.759 1.00 68.19 88 TYR A O 1
ATOM 674 N N . ARG A 1 89 ? 16.851 5.099 -18.260 1.00 67.50 89 ARG A N 1
ATOM 675 C CA . ARG A 1 89 ? 16.910 4.872 -16.798 1.00 67.50 89 ARG A CA 1
ATOM 676 C C . ARG A 1 89 ? 15.607 4.342 -16.194 1.00 67.50 89 ARG A C 1
ATOM 678 O O . ARG A 1 89 ? 15.684 3.567 -15.247 1.00 67.50 89 ARG A O 1
ATOM 685 N N . ARG A 1 90 ? 14.438 4.734 -16.713 1.00 73.12 90 ARG A N 1
ATOM 686 C CA . ARG A 1 90 ? 13.138 4.278 -16.185 1.00 73.12 90 ARG A CA 1
ATOM 687 C C . ARG A 1 90 ? 12.881 2.803 -16.474 1.00 73.12 90 ARG A C 1
ATOM 689 O O . ARG A 1 90 ? 12.406 2.089 -15.599 1.00 73.12 90 ARG A O 1
ATOM 696 N N . ASN A 1 91 ? 13.323 2.327 -17.638 1.00 80.94 91 ASN A N 1
ATOM 697 C CA . ASN A 1 91 ? 13.200 0.924 -18.026 1.00 80.94 91 ASN A CA 1
ATOM 698 C C . A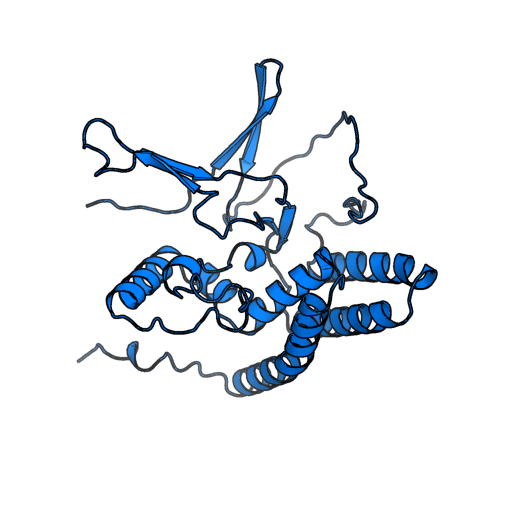SN A 1 91 ? 13.848 -0.021 -16.991 1.00 80.94 91 ASN A C 1
ATOM 700 O O . ASN A 1 91 ? 13.251 -1.026 -16.625 1.00 80.94 91 ASN A O 1
ATOM 704 N N . ILE A 1 92 ? 15.006 0.344 -16.421 1.00 87.81 92 ILE A N 1
ATOM 705 C CA . ILE A 1 92 ? 15.668 -0.474 -15.387 1.00 87.81 92 ILE A CA 1
ATOM 706 C C . ILE A 1 92 ? 14.760 -0.686 -14.167 1.00 87.81 92 ILE A C 1
ATOM 708 O O . ILE A 1 92 ? 14.684 -1.804 -13.665 1.00 87.81 92 ILE A O 1
ATOM 712 N N . TYR A 1 93 ? 14.056 0.353 -13.706 1.00 91.50 93 TYR A N 1
ATOM 713 C CA . TYR A 1 93 ? 13.123 0.227 -12.583 1.00 91.50 93 TYR A CA 1
ATOM 714 C C . TYR A 1 93 ? 11.945 -0.685 -12.931 1.00 91.50 93 TYR A C 1
ATOM 716 O O . TYR A 1 93 ? 11.658 -1.610 -12.178 1.00 91.50 93 TYR A O 1
ATOM 724 N N . LEU A 1 94 ? 11.326 -0.482 -14.097 1.00 91.00 94 LEU A N 1
ATOM 725 C CA . LEU A 1 94 ? 10.183 -1.278 -14.558 1.00 91.00 94 LEU A CA 1
ATOM 726 C C . LEU A 1 94 ? 10.525 -2.770 -14.699 1.00 91.00 94 LEU A C 1
ATOM 728 O O . LEU A 1 94 ? 9.750 -3.626 -14.281 1.00 91.00 94 LEU A O 1
ATOM 732 N N . GLN A 1 95 ? 11.717 -3.097 -15.206 1.00 91.31 95 GLN A N 1
ATOM 733 C CA . GLN A 1 95 ? 12.193 -4.484 -15.283 1.00 91.31 95 GLN A CA 1
ATOM 734 C C . GLN A 1 95 ? 12.365 -5.109 -13.894 1.00 91.31 95 GLN A C 1
ATOM 736 O O . GLN A 1 95 ? 12.000 -6.262 -13.683 1.00 91.31 95 GLN A O 1
ATOM 741 N N . GLN A 1 96 ? 12.906 -4.357 -12.932 1.00 94.62 96 GLN A N 1
ATOM 742 C CA . GLN A 1 96 ? 13.033 -4.842 -11.556 1.00 94.62 96 GLN A CA 1
ATOM 743 C C . GLN A 1 96 ? 11.662 -5.015 -10.887 1.00 94.62 96 GLN A C 1
ATOM 745 O O . GLN A 1 96 ? 11.454 -6.009 -10.198 1.00 94.62 96 GLN A O 1
ATOM 750 N N . PHE A 1 97 ? 10.705 -4.117 -11.136 1.00 95.38 97 PHE A N 1
ATOM 751 C CA . PHE A 1 97 ? 9.325 -4.277 -10.666 1.00 95.38 97 PHE A CA 1
ATOM 752 C C . PHE A 1 97 ? 8.676 -5.550 -11.203 1.00 95.38 97 PHE A C 1
ATOM 754 O O . PHE A 1 97 ? 8.071 -6.290 -10.429 1.00 95.38 97 PHE A O 1
ATOM 761 N N . LEU A 1 98 ? 8.867 -5.854 -12.489 1.00 94.25 98 LEU A N 1
ATOM 762 C CA . LEU A 1 98 ? 8.351 -7.082 -13.093 1.00 94.25 98 LEU A CA 1
ATOM 763 C C . LEU A 1 98 ? 8.942 -8.341 -12.445 1.00 94.25 98 LEU A C 1
ATOM 765 O O . LEU A 1 98 ? 8.217 -9.305 -12.211 1.00 94.25 98 LEU A O 1
ATOM 769 N N . LEU A 1 99 ? 10.240 -8.334 -12.122 1.00 95.06 99 LEU A N 1
ATOM 770 C CA . LEU A 1 99 ? 10.884 -9.452 -11.423 1.00 95.06 99 LEU A CA 1
ATOM 771 C C . LEU A 1 99 ? 10.288 -9.672 -10.029 1.00 95.06 99 LEU A C 1
ATOM 773 O O . LEU A 1 99 ? 10.031 -10.810 -9.655 1.00 95.06 99 LEU A O 1
ATOM 777 N N . ILE A 1 100 ? 10.026 -8.599 -9.283 1.00 96.06 100 ILE A N 1
ATOM 778 C CA . ILE A 1 100 ? 9.426 -8.696 -7.946 1.00 96.06 100 ILE A CA 1
ATOM 779 C C . ILE A 1 100 ? 7.981 -9.184 -8.031 1.00 96.06 100 ILE A C 1
ATOM 781 O O . ILE A 1 100 ? 7.610 -10.103 -7.306 1.00 96.06 100 ILE A O 1
ATOM 785 N N . ALA A 1 101 ? 7.183 -8.629 -8.948 1.00 95.94 101 ALA A N 1
ATOM 786 C CA . ALA A 1 101 ? 5.810 -9.076 -9.171 1.00 95.94 101 ALA A CA 1
ATOM 787 C C . ALA A 1 101 ? 5.756 -10.565 -9.549 1.00 95.94 101 ALA A C 1
ATOM 789 O O . ALA A 1 101 ? 4.876 -11.290 -9.087 1.00 95.94 101 ALA A O 1
ATOM 790 N N . ARG A 1 102 ? 6.719 -11.032 -10.355 1.00 95.69 102 ARG A N 1
ATOM 791 C CA . ARG A 1 102 ? 6.837 -12.442 -10.730 1.00 95.69 102 ARG A CA 1
ATOM 792 C C . ARG A 1 102 ? 7.206 -13.319 -9.544 1.00 95.69 102 ARG A C 1
ATOM 794 O O . ARG A 1 102 ? 6.536 -14.318 -9.330 1.00 95.69 102 ARG A O 1
ATOM 801 N N . ASP A 1 103 ? 8.211 -12.929 -8.761 1.00 95.69 103 ASP A N 1
ATOM 802 C CA . ASP A 1 103 ? 8.583 -13.660 -7.546 1.00 95.69 103 ASP A CA 1
ATOM 803 C C . ASP A 1 103 ? 7.380 -13.781 -6.589 1.00 95.69 103 ASP A C 1
ATOM 805 O O . ASP A 1 103 ? 7.159 -14.839 -6.010 1.00 95.69 103 ASP A O 1
ATOM 809 N N . MET A 1 104 ? 6.580 -12.717 -6.433 1.00 95.31 104 MET A N 1
ATOM 810 C CA . MET A 1 104 ? 5.363 -12.747 -5.612 1.00 95.31 104 MET A CA 1
ATOM 811 C C . MET A 1 104 ? 4.299 -13.702 -6.166 1.00 95.31 104 MET A C 1
ATOM 813 O O . MET A 1 104 ? 3.646 -14.403 -5.395 1.00 95.31 104 MET A O 1
ATOM 817 N N . ALA A 1 105 ? 4.118 -13.724 -7.488 1.00 94.81 105 ALA A N 1
ATOM 818 C CA . ALA A 1 105 ? 3.183 -14.623 -8.156 1.00 94.81 105 ALA A CA 1
ATOM 819 C C . ALA A 1 105 ? 3.613 -16.091 -8.032 1.00 94.81 105 ALA A C 1
ATOM 821 O O . ALA A 1 105 ? 2.794 -16.937 -7.690 1.00 94.81 105 ALA A O 1
ATOM 822 N N . ASP A 1 106 ? 4.897 -16.385 -8.250 1.00 94.19 106 ASP A N 1
ATOM 823 C CA . ASP A 1 106 ? 5.450 -17.742 -8.182 1.00 94.19 106 ASP A CA 1
ATOM 824 C C . ASP A 1 106 ? 5.325 -18.349 -6.767 1.00 94.19 106 ASP A C 1
ATOM 826 O O . ASP A 1 106 ? 5.199 -19.564 -6.620 1.00 94.19 106 ASP A O 1
ATOM 830 N N . GLU A 1 107 ? 5.325 -17.509 -5.727 1.00 92.62 107 GLU A N 1
ATOM 831 C CA . GLU A 1 107 ? 5.105 -17.902 -4.325 1.00 92.62 107 GLU A CA 1
ATOM 832 C C . GLU A 1 107 ? 3.610 -17.877 -3.919 1.00 92.62 107 GLU A C 1
ATOM 834 O O . GLU A 1 107 ? 3.269 -18.155 -2.769 1.00 92.62 107 GLU A O 1
ATOM 839 N N . GLY A 1 108 ? 2.702 -17.552 -4.846 1.00 93.94 108 GLY A N 1
ATOM 840 C CA . GLY A 1 108 ? 1.249 -17.580 -4.641 1.00 93.94 108 GLY A CA 1
ATOM 841 C C . GLY A 1 108 ? 0.668 -16.386 -3.874 1.00 93.94 108 GLY A C 1
ATOM 842 O O . GLY A 1 108 ? -0.510 -16.399 -3.520 1.00 93.94 108 GLY A O 1
ATOM 843 N N . TYR A 1 109 ? 1.444 -15.326 -3.622 1.00 94.25 109 TYR A N 1
ATOM 844 C CA . TYR A 1 109 ? 0.962 -14.142 -2.888 1.00 94.25 109 TYR A CA 1
ATOM 845 C C . TYR A 1 109 ? -0.056 -13.305 -3.672 1.00 94.25 109 TYR A C 1
ATOM 847 O O . TYR A 1 109 ? -0.782 -12.502 -3.091 1.00 94.25 109 TYR A O 1
ATOM 855 N N . LEU A 1 110 ? -0.100 -13.476 -4.993 1.00 94.56 110 LEU A N 1
ATOM 856 C CA . LEU A 1 110 ? -1.014 -12.764 -5.888 1.00 94.56 110 LEU A CA 1
ATOM 857 C C . LEU A 1 110 ? -2.210 -13.627 -6.329 1.00 94.56 110 LEU A C 1
ATOM 859 O O . LEU A 1 110 ? -3.055 -13.160 -7.099 1.00 94.56 110 LEU A O 1
ATOM 863 N N . ASP A 1 111 ? -2.298 -14.864 -5.834 1.00 91.25 111 ASP A N 1
ATOM 864 C CA . ASP A 1 111 ? -3.361 -15.803 -6.176 1.00 91.25 111 ASP A CA 1
ATOM 865 C C . ASP A 1 111 ? -4.629 -15.531 -5.366 1.00 91.25 111 ASP A C 1
ATOM 867 O O . ASP A 1 111 ? -4.585 -15.233 -4.174 1.00 91.25 111 ASP A O 1
ATOM 871 N N . ASN A 1 112 ? -5.789 -15.695 -6.009 1.00 87.75 112 ASN A N 1
ATOM 872 C CA . ASN A 1 112 ? -7.111 -15.556 -5.384 1.00 87.75 112 ASN A CA 1
ATOM 873 C C . ASN A 1 112 ? -7.342 -14.216 -4.657 1.00 87.75 112 ASN A C 1
ATOM 875 O O . ASN A 1 112 ? -8.179 -14.132 -3.760 1.00 87.75 112 ASN A O 1
ATOM 879 N N . VAL A 1 113 ? -6.629 -13.156 -5.046 1.00 90.44 113 VAL A N 1
ATOM 880 C CA . VAL A 1 113 ? -6.851 -11.814 -4.505 1.00 90.44 113 VAL A CA 1
ATOM 881 C C . VAL A 1 113 ? -8.036 -11.174 -5.226 1.00 90.44 113 VAL A C 1
ATOM 883 O O . VAL A 1 113 ? -8.027 -11.010 -6.447 1.00 90.44 113 VAL A O 1
ATOM 886 N N . ALA A 1 114 ? -9.071 -10.813 -4.467 1.00 90.19 114 ALA A N 1
ATOM 887 C CA . ALA A 1 114 ? -10.226 -10.105 -5.003 1.00 90.19 114 ALA A CA 1
ATOM 888 C C . ALA A 1 114 ? -9.838 -8.690 -5.447 1.00 90.19 114 ALA A C 1
ATOM 890 O O . ALA A 1 114 ? -8.947 -8.074 -4.874 1.00 90.19 114 ALA A O 1
ATOM 891 N N . TYR A 1 115 ? -10.542 -8.147 -6.436 1.00 88.88 115 TYR A N 1
ATOM 892 C CA . TYR A 1 115 ? -10.447 -6.729 -6.769 1.00 88.88 115 TYR A CA 1
ATOM 893 C C . TYR A 1 115 ? -11.509 -5.939 -6.005 1.00 88.88 115 TYR A C 1
ATOM 895 O O . TYR A 1 115 ? -12.634 -6.412 -5.824 1.00 88.88 115 TYR A O 1
ATOM 903 N N . CYS A 1 116 ? -11.173 -4.723 -5.592 1.00 91.50 116 CYS A N 1
ATOM 904 C CA . CYS A 1 116 ? -12.105 -3.780 -4.983 1.00 91.50 116 CYS A CA 1
ATOM 905 C C . CYS A 1 116 ? -11.846 -2.358 -5.492 1.00 91.50 116 CYS A C 1
ATOM 907 O O . CYS A 1 116 ? -10.845 -2.103 -6.164 1.00 91.50 116 CYS A O 1
ATOM 909 N N . LEU A 1 117 ? -12.783 -1.452 -5.215 1.00 92.19 117 LEU A N 1
ATOM 910 C CA . LEU A 1 117 ? -12.572 -0.026 -5.429 1.00 92.19 117 LEU A CA 1
ATOM 911 C C . LEU A 1 117 ? -11.671 0.494 -4.305 1.00 92.19 117 LEU A C 1
ATOM 913 O O . LEU A 1 117 ? -12.017 0.344 -3.134 1.00 92.19 117 LEU A O 1
ATOM 917 N N . VAL A 1 118 ? -10.540 1.078 -4.678 1.00 91.00 118 VAL A N 1
ATOM 918 C CA . VAL A 1 118 ? -9.538 1.626 -3.764 1.00 91.00 118 VAL A CA 1
ATOM 919 C C . VAL A 1 118 ? -9.522 3.133 -3.916 1.00 91.00 118 VAL A C 1
ATOM 921 O O . VAL A 1 118 ? -9.480 3.634 -5.039 1.00 91.00 118 VAL A O 1
ATOM 924 N N . ASP A 1 119 ? -9.548 3.825 -2.785 1.00 89.38 119 ASP A N 1
ATOM 925 C CA . ASP A 1 119 ? -9.280 5.252 -2.690 1.00 89.38 119 ASP A CA 1
ATOM 926 C C . ASP A 1 119 ? -7.824 5.444 -2.246 1.00 89.38 119 ASP A C 1
ATOM 928 O O . ASP A 1 119 ? -7.412 4.939 -1.204 1.00 89.38 119 ASP A O 1
ATOM 932 N N . MET A 1 120 ? -7.044 6.122 -3.083 1.00 82.19 120 MET A N 1
ATOM 933 C CA . MET A 1 120 ? -5.613 6.365 -2.879 1.00 82.19 120 MET A CA 1
ATOM 934 C C . MET A 1 120 ? -5.333 7.512 -1.916 1.00 82.19 120 MET A C 1
ATOM 936 O O . MET A 1 120 ? -4.198 7.669 -1.475 1.00 82.19 120 MET A O 1
ATOM 940 N N . GLU A 1 121 ? -6.345 8.327 -1.629 1.00 78.25 121 GLU A N 1
ATOM 941 C CA . GLU A 1 121 ? -6.227 9.532 -0.809 1.00 78.25 121 GLU A CA 1
ATOM 942 C C . GLU A 1 121 ? -7.037 9.393 0.482 1.00 78.25 121 GLU A C 1
ATOM 944 O O . GLU A 1 121 ? -7.467 10.372 1.097 1.00 78.25 121 GLU A O 1
ATOM 949 N N . PHE A 1 122 ? -7.209 8.146 0.931 1.00 73.38 122 PHE A N 1
ATOM 950 C CA . PHE A 1 122 ? -7.859 7.830 2.198 1.00 73.38 122 PHE A CA 1
ATOM 951 C C . PHE A 1 122 ? -7.014 8.228 3.436 1.00 73.38 122 PHE A C 1
ATOM 953 O O . PHE A 1 122 ? -7.478 8.123 4.574 1.00 73.38 122 PHE A O 1
ATOM 960 N N . ALA A 1 123 ? -5.798 8.743 3.221 1.00 65.56 123 ALA A N 1
ATOM 961 C CA . ALA A 1 123 ? -4.950 9.437 4.190 1.00 65.56 123 ALA A CA 1
ATOM 962 C C . ALA A 1 123 ? -4.812 10.892 3.709 1.00 65.56 123 ALA A C 1
ATOM 964 O O . ALA A 1 123 ? -4.180 11.091 2.670 1.00 65.56 123 ALA A O 1
ATOM 965 N N . PRO A 1 124 ? -5.458 11.920 4.314 1.00 64.75 124 PRO A N 1
ATOM 966 C CA . PRO A 1 124 ? -5.553 12.306 5.737 1.00 64.75 124 PRO A CA 1
ATOM 967 C C . PRO A 1 124 ? -7.030 12.537 6.204 1.00 64.75 124 PRO A C 1
ATOM 969 O O . PRO A 1 124 ? -7.949 12.396 5.395 1.00 64.75 124 PRO A O 1
ATOM 972 N N . PRO A 1 125 ? -7.347 12.979 7.453 1.00 65.31 125 PRO A N 1
ATOM 973 C CA . PRO A 1 125 ? -8.745 13.170 7.907 1.00 65.31 125 PRO A CA 1
ATOM 974 C C . PRO A 1 125 ? -9.554 14.209 7.107 1.00 65.31 125 PRO A C 1
ATOM 976 O O . PRO A 1 125 ? -10.749 14.376 7.344 1.00 65.31 125 PRO A O 1
ATOM 979 N N . GLN A 1 126 ? -8.923 14.920 6.170 1.00 76.81 126 GLN A N 1
ATOM 980 C CA . GLN A 1 126 ? -9.555 15.929 5.319 1.00 76.81 126 GLN A CA 1
ATOM 981 C C . GLN A 1 126 ? -10.612 15.323 4.383 1.00 76.81 126 GLN A C 1
ATOM 983 O O . GLN A 1 126 ? -11.610 15.983 4.092 1.00 76.81 126 GLN A O 1
ATOM 988 N N . ASN A 1 127 ? -10.443 14.053 4.000 1.00 83.62 127 ASN A N 1
ATOM 989 C CA . ASN A 1 127 ? -11.349 13.349 3.090 1.00 83.62 127 ASN A CA 1
ATOM 990 C C . ASN A 1 127 ? -12.441 12.550 3.819 1.00 83.62 127 ASN A C 1
ATOM 992 O O . ASN A 1 127 ? -13.194 11.803 3.197 1.00 83.62 127 ASN A O 1
ATOM 996 N N . ILE A 1 128 ? -12.584 12.730 5.137 1.00 84.00 128 ILE A N 1
ATOM 997 C CA . ILE A 1 128 ? -13.586 12.035 5.950 1.00 84.00 128 ILE A CA 1
ATOM 998 C C . ILE A 1 128 ? -14.471 13.059 6.666 1.00 84.00 128 ILE A C 1
ATOM 1000 O O . ILE A 1 128 ? -14.047 13.765 7.580 1.00 84.00 128 ILE A O 1
ATOM 1004 N N . LEU A 1 129 ? -15.748 13.113 6.284 1.00 83.38 129 LEU A N 1
ATOM 1005 C CA . LEU A 1 129 ? -16.756 13.917 6.968 1.00 83.38 129 LEU A CA 1
ATOM 1006 C C . LEU A 1 129 ? -17.541 13.086 7.973 1.00 83.38 129 LEU A C 1
ATOM 1008 O O . LEU A 1 129 ? -18.156 12.069 7.644 1.00 83.38 129 LEU A O 1
ATOM 1012 N N . PHE A 1 130 ? -17.619 13.604 9.192 1.00 83.06 130 PHE A N 1
ATOM 1013 C CA . PHE A 1 130 ? -18.450 13.052 10.250 1.00 83.06 130 PHE A CA 1
ATOM 1014 C C . PHE A 1 130 ? -19.785 13.791 10.305 1.00 83.06 130 PHE A C 1
ATOM 1016 O O . PHE A 1 130 ? -19.839 15.003 10.523 1.00 83.06 130 PHE A O 1
ATOM 1023 N N . ASN A 1 131 ? -20.886 13.058 10.150 1.00 81.75 131 ASN A N 1
ATOM 1024 C CA . ASN A 1 131 ? -22.209 13.608 10.409 1.00 81.75 131 ASN A CA 1
ATOM 1025 C C . ASN A 1 131 ? -22.503 13.474 11.904 1.00 81.75 131 ASN A C 1
ATOM 1027 O O . ASN A 1 131 ? -22.784 12.379 12.395 1.00 81.75 131 ASN A O 1
ATOM 1031 N N . THR A 1 132 ? -22.415 14.575 12.640 1.00 82.56 132 THR A N 1
ATOM 1032 C CA . THR A 1 132 ? -22.659 14.594 14.082 1.00 82.56 132 THR A CA 1
ATOM 1033 C C . THR A 1 132 ? -24.136 14.809 14.393 1.00 82.56 132 THR A C 1
ATOM 1035 O O . THR A 1 132 ? -24.874 15.463 13.655 1.00 82.56 132 THR A O 1
ATOM 1038 N N . ASN A 1 133 ? -24.606 14.240 15.502 1.00 79.62 133 ASN A N 1
ATOM 1039 C CA . ASN A 1 133 ? -25.983 14.424 15.926 1.00 79.62 133 ASN A CA 1
ATOM 1040 C C . ASN A 1 133 ? -26.155 15.777 16.637 1.00 79.62 133 ASN A C 1
ATOM 1042 O O . ASN A 1 133 ? -25.653 15.948 17.755 1.00 79.62 133 ASN A O 1
ATOM 1046 N N . PRO A 1 134 ? -26.928 16.723 16.067 1.00 78.31 134 PRO A N 1
ATOM 1047 C CA . PRO A 1 134 ? -27.138 18.024 16.694 1.00 78.31 134 PRO A CA 1
ATOM 1048 C C . PRO A 1 134 ? -27.898 17.916 18.023 1.00 78.31 134 PRO A C 1
ATOM 1050 O O . PRO A 1 134 ? -27.807 18.814 18.852 1.00 78.31 134 PRO A O 1
ATOM 1053 N N . LYS A 1 135 ? -28.633 16.817 18.263 1.00 83.06 135 LYS A N 1
ATOM 1054 C CA . LYS A 1 135 ? -29.379 16.601 19.514 1.00 83.06 135 LYS A CA 1
ATOM 1055 C C . LYS A 1 135 ? -28.500 16.154 20.680 1.00 83.06 135 LYS A C 1
ATOM 1057 O O . LYS A 1 135 ? -28.926 16.294 21.820 1.00 83.06 135 LYS A O 1
ATOM 1062 N N . THR A 1 136 ? -27.315 15.611 20.410 1.00 76.50 136 THR A N 1
ATOM 1063 C CA . THR A 1 136 ? -26.362 15.183 21.446 1.00 76.50 136 THR A CA 1
ATOM 1064 C C . THR A 1 136 ? -25.140 16.097 21.487 1.00 76.50 136 THR A C 1
ATOM 1066 O O . THR A 1 136 ? -24.076 15.654 21.893 1.00 76.50 136 THR A O 1
ATOM 1069 N N . ASN A 1 137 ? -25.242 17.333 20.978 1.00 75.62 137 ASN A N 1
ATOM 1070 C CA . ASN A 1 137 ? -24.111 18.261 20.841 1.00 75.62 137 ASN A CA 1
ATOM 1071 C C . ASN A 1 137 ? -22.870 17.634 20.169 1.00 75.62 137 ASN A C 1
ATOM 1073 O O . ASN A 1 137 ? -21.740 17.985 20.489 1.00 75.62 137 ASN A O 1
ATOM 1077 N N . GLY A 1 138 ? -23.076 16.683 19.254 1.00 69.38 138 GLY A N 1
ATOM 1078 C CA . GLY A 1 138 ? -21.999 15.974 18.567 1.00 69.38 138 GLY A CA 1
ATOM 1079 C C . GLY A 1 138 ? -21.309 14.846 19.336 1.00 69.38 138 GLY A C 1
ATOM 1080 O O . GLY A 1 138 ? -20.396 14.242 18.788 1.00 69.38 138 GLY A O 1
ATOM 1081 N N . GLU A 1 139 ? -21.787 14.475 20.527 1.00 71.75 139 GLU A N 1
ATOM 1082 C CA . GLU A 1 139 ? -21.302 13.287 21.258 1.00 71.75 139 GLU A CA 1
ATOM 1083 C C . GLU A 1 139 ? -21.618 11.960 20.545 1.00 71.75 139 GLU A C 1
ATOM 1085 O O . GLU A 1 139 ? -21.004 10.936 20.830 1.00 71.75 139 GLU A O 1
ATOM 1090 N N . THR A 1 140 ? -22.587 11.957 19.623 1.00 70.88 140 THR A N 1
ATOM 1091 C CA . THR A 1 140 ? -22.948 10.778 18.830 1.00 70.88 140 THR A CA 1
ATOM 1092 C C . THR A 1 140 ? -22.821 11.066 17.343 1.00 70.88 140 THR A C 1
ATOM 1094 O O . THR A 1 140 ? -23.200 12.136 16.856 1.00 70.88 140 THR A O 1
ATOM 1097 N N . MET A 1 141 ? -22.280 10.087 16.622 1.00 73.19 141 MET A N 1
ATOM 1098 C CA . MET A 1 141 ? -22.087 10.127 15.180 1.00 73.19 141 MET A CA 1
ATOM 1099 C C . MET A 1 141 ? -23.262 9.430 14.483 1.00 73.19 141 MET A C 1
ATOM 1101 O O . MET A 1 141 ? -23.618 8.305 14.828 1.00 73.19 141 MET A O 1
ATOM 1105 N N . ASN A 1 142 ? -23.866 10.100 13.504 1.00 76.50 142 ASN A N 1
ATOM 1106 C CA . ASN A 1 142 ? -24.955 9.573 12.679 1.00 76.50 142 ASN A CA 1
ATOM 1107 C C . ASN A 1 142 ? -24.444 8.837 11.430 1.00 76.50 142 ASN A C 1
ATOM 1109 O O . ASN A 1 142 ? -25.185 8.048 10.848 1.00 76.50 142 ASN A O 1
ATOM 1113 N N . GLY A 1 143 ? -23.211 9.109 10.996 1.00 77.00 143 GLY A N 1
ATOM 1114 C CA . GLY A 1 143 ? -22.599 8.472 9.831 1.00 77.00 143 GLY A CA 1
ATOM 1115 C C . GLY A 1 143 ? -21.248 9.079 9.458 1.00 77.00 143 GLY A C 1
ATOM 1116 O O . GLY A 1 143 ? -20.862 10.120 9.994 1.00 77.00 143 GLY A O 1
ATOM 1117 N N . ILE A 1 144 ? -20.563 8.412 8.530 1.00 83.19 144 ILE A N 1
ATOM 1118 C CA . ILE A 1 144 ? -19.303 8.839 7.911 1.00 83.19 144 ILE A CA 1
ATOM 1119 C C . ILE A 1 144 ? -19.538 8.973 6.406 1.00 83.19 144 ILE A C 1
ATOM 1121 O O . ILE A 1 144 ? -20.178 8.106 5.808 1.00 83.19 144 ILE A O 1
ATOM 1125 N N . THR A 1 145 ? -19.007 10.036 5.808 1.00 85.31 145 THR A N 1
ATOM 1126 C CA . THR A 1 145 ? -18.959 10.234 4.356 1.00 85.31 145 THR A CA 1
ATOM 1127 C C . THR A 1 145 ? -17.506 10.395 3.928 1.00 85.31 145 THR A C 1
ATOM 1129 O O . THR A 1 145 ? -16.803 11.231 4.486 1.00 85.31 145 THR A O 1
ATOM 1132 N N . VAL A 1 146 ? -17.080 9.625 2.929 1.00 86.38 146 VAL A N 1
ATOM 1133 C CA . VAL A 1 146 ? -15.748 9.733 2.313 1.00 86.38 146 VAL A CA 1
ATOM 1134 C C . VAL A 1 146 ? -15.838 10.648 1.092 1.00 86.38 146 VAL A C 1
ATOM 1136 O O . VAL A 1 146 ? -16.769 10.513 0.288 1.00 86.38 146 VAL A O 1
ATOM 1139 N N . LEU A 1 147 ? -14.918 11.601 0.989 1.00 87.31 147 LEU A N 1
ATOM 1140 C CA . LEU A 1 147 ? -14.810 12.587 -0.084 1.00 87.31 147 LEU A CA 1
ATOM 1141 C C . LEU A 1 147 ? -13.650 12.252 -1.030 1.00 87.31 147 LEU A C 1
ATOM 1143 O O . LEU A 1 147 ? -12.903 11.326 -0.775 1.00 87.31 147 LEU A O 1
ATOM 1147 N N . ASP A 1 148 ? -13.529 13.048 -2.092 1.00 83.88 148 ASP A N 1
ATOM 1148 C CA . ASP A 1 148 ? -12.366 13.094 -2.989 1.00 83.88 148 ASP A CA 1
ATOM 1149 C C . ASP A 1 148 ? -12.014 11.777 -3.701 1.00 83.88 148 ASP A C 1
ATOM 1151 O O . ASP A 1 148 ? -10.911 11.252 -3.652 1.00 83.88 148 ASP A O 1
ATOM 1155 N N . TRP A 1 149 ? -12.991 11.240 -4.433 1.00 88.00 149 TRP A N 1
ATOM 1156 C CA . TRP A 1 149 ? -12.842 9.991 -5.186 1.00 88.00 149 TRP A CA 1
ATOM 1157 C C . TRP A 1 149 ? -12.132 10.167 -6.544 1.00 88.00 149 TRP A C 1
ATOM 1159 O O . TRP A 1 149 ? -12.179 9.256 -7.376 1.00 88.00 149 TRP A O 1
ATOM 1169 N N . ASP A 1 150 ? -11.501 11.316 -6.810 1.00 86.94 150 ASP A N 1
ATOM 1170 C CA . ASP A 1 150 ? -10.892 11.633 -8.114 1.00 86.94 150 ASP A CA 1
ATOM 1171 C C . ASP A 1 150 ? -9.707 10.707 -8.449 1.00 86.94 150 ASP A C 1
ATOM 1173 O O . ASP A 1 150 ? -9.398 10.474 -9.623 1.00 86.94 150 ASP A O 1
ATOM 1177 N N . HIS A 1 151 ? -9.091 10.123 -7.417 1.00 85.12 151 HIS A N 1
ATOM 1178 C CA . HIS A 1 151 ? -7.977 9.180 -7.513 1.00 85.12 151 HIS A CA 1
ATOM 1179 C C . HIS A 1 151 ? -8.384 7.715 -7.286 1.00 85.12 151 HIS A C 1
ATOM 1181 O O . HIS A 1 151 ? -7.523 6.833 -7.214 1.00 85.12 151 HIS A O 1
ATOM 1187 N N . ALA A 1 152 ? -9.688 7.428 -7.209 1.00 90.19 152 ALA A N 1
ATOM 1188 C CA . ALA A 1 152 ? -10.176 6.079 -6.972 1.00 90.19 152 ALA A CA 1
ATOM 1189 C C . ALA A 1 152 ? -10.049 5.176 -8.209 1.00 90.19 152 ALA A C 1
ATOM 1191 O O . ALA A 1 152 ? -10.317 5.577 -9.346 1.00 90.19 152 ALA A O 1
ATOM 1192 N N . PHE A 1 153 ? -9.683 3.913 -7.994 1.00 89.12 153 PHE A N 1
ATOM 1193 C CA . PHE A 1 153 ? -9.472 2.945 -9.072 1.00 89.12 153 PHE A CA 1
ATOM 1194 C C . PHE A 1 153 ? -9.731 1.507 -8.602 1.00 89.12 153 PHE A C 1
ATOM 1196 O O . PHE A 1 153 ? -9.796 1.218 -7.410 1.00 89.12 153 PHE A O 1
ATOM 1203 N N . PHE A 1 154 ? -9.912 0.582 -9.547 1.00 90.94 154 PHE A N 1
ATOM 1204 C CA . PHE A 1 154 ? -10.051 -0.837 -9.221 1.00 90.94 154 PHE A CA 1
ATOM 1205 C C . PHE A 1 154 ? -8.678 -1.490 -9.079 1.00 90.94 154 PHE A C 1
ATOM 1207 O O . PHE A 1 154 ? -7.904 -1.519 -10.037 1.00 90.94 154 PH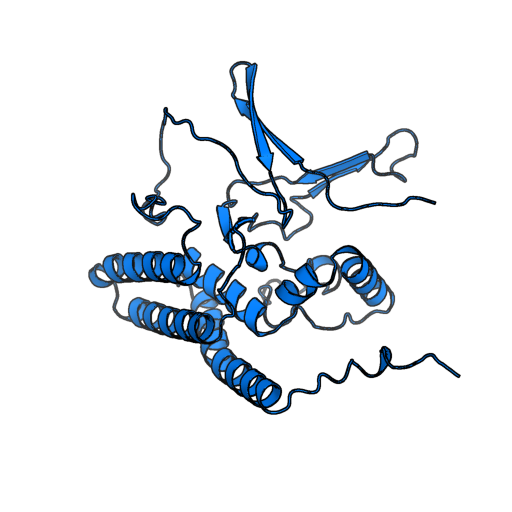E A O 1
ATOM 1214 N N . ALA A 1 155 ? -8.414 -2.064 -7.908 1.00 91.69 155 ALA A N 1
ATOM 1215 C CA . ALA A 1 155 ? -7.143 -2.702 -7.581 1.00 91.69 155 ALA A CA 1
ATOM 1216 C C . ALA A 1 155 ? -7.347 -3.993 -6.775 1.00 91.69 155 ALA A C 1
ATOM 1218 O O . ALA A 1 155 ? -8.438 -4.222 -6.243 1.00 91.69 155 ALA A O 1
ATOM 1219 N N . PRO A 1 156 ? -6.304 -4.831 -6.647 1.00 94.38 156 PRO A N 1
ATOM 1220 C CA . PRO A 1 156 ? -6.304 -5.949 -5.709 1.00 94.38 156 PRO A CA 1
ATOM 1221 C C . PRO A 1 156 ? -6.627 -5.486 -4.280 1.00 94.38 156 PRO A C 1
ATOM 1223 O O . PRO A 1 156 ? -6.165 -4.433 -3.850 1.00 94.38 156 PRO A O 1
ATOM 1226 N N . SER A 1 157 ? -7.384 -6.276 -3.521 1.00 94.06 157 SER A N 1
ATOM 1227 C CA . SER A 1 157 ? -7.947 -5.878 -2.224 1.00 94.06 157 SER A CA 1
ATOM 1228 C C . SER A 1 157 ? -6.906 -5.501 -1.180 1.00 94.06 157 SER A C 1
ATOM 1230 O O . SER A 1 157 ? -7.185 -4.661 -0.334 1.00 94.06 157 SER A O 1
ATOM 1232 N N . PHE A 1 158 ? -5.695 -6.059 -1.267 1.00 94.94 158 PHE A N 1
ATOM 1233 C CA . PHE A 1 158 ? -4.602 -5.682 -0.372 1.00 94.94 158 PHE A CA 1
ATOM 1234 C C . PHE A 1 158 ? -4.214 -4.202 -0.481 1.00 94.94 158 PHE A C 1
ATOM 1236 O O . PHE A 1 158 ? -3.628 -3.682 0.460 1.00 94.94 158 PHE A O 1
ATOM 1243 N N . MET A 1 159 ? -4.546 -3.525 -1.589 1.00 94.19 159 MET A N 1
ATOM 1244 C CA . MET A 1 159 ? -4.340 -2.083 -1.766 1.00 94.19 159 MET A CA 1
ATOM 1245 C C . MET A 1 159 ? -5.289 -1.233 -0.921 1.00 94.19 159 MET A C 1
ATOM 1247 O O . MET A 1 159 ? -4.926 -0.126 -0.562 1.00 94.19 159 MET A O 1
ATOM 1251 N N . ALA A 1 160 ? -6.485 -1.733 -0.592 1.00 92.50 160 ALA A N 1
ATOM 1252 C CA . ALA A 1 160 ? -7.421 -1.049 0.308 1.00 92.50 160 ALA A CA 1
ATOM 1253 C C . ALA A 1 160 ? -7.144 -1.346 1.792 1.00 92.50 160 ALA A C 1
ATOM 1255 O O . ALA A 1 160 ? -7.848 -0.851 2.672 1.00 92.50 160 ALA A O 1
ATOM 1256 N N . CYS A 1 161 ? -6.163 -2.205 2.074 1.00 93.06 161 CYS A N 1
ATOM 1257 C CA . CYS A 1 161 ? -5.811 -2.630 3.421 1.00 93.06 161 CYS A CA 1
ATOM 1258 C C . CYS A 1 161 ? -4.605 -1.867 3.974 1.00 93.06 161 CYS A C 1
ATOM 1260 O O . CYS A 1 161 ? -3.818 -2.445 4.717 1.00 93.06 161 CYS A O 1
ATOM 1262 N N . ASP A 1 162 ? -4.450 -0.604 3.587 1.00 89.50 162 ASP A N 1
ATOM 1263 C CA . ASP A 1 162 ? -3.479 0.293 4.200 1.00 89.50 162 ASP A CA 1
ATOM 1264 C C . ASP A 1 162 ? -3.982 0.717 5.595 1.00 89.50 162 ASP A C 1
ATOM 1266 O O . ASP A 1 162 ? -5.075 1.294 5.701 1.00 89.50 162 ASP A O 1
ATOM 1270 N N . PRO A 1 163 ? -3.282 0.357 6.687 1.00 89.38 163 PRO A N 1
ATOM 1271 C CA . PRO A 1 163 ? -3.708 0.752 8.018 1.00 89.38 163 PRO A CA 1
ATOM 1272 C C . PRO A 1 163 ? -3.659 2.284 8.157 1.00 89.38 163 PRO A C 1
ATOM 1274 O O . PRO A 1 163 ? -2.714 2.908 7.692 1.00 89.38 163 PRO A O 1
ATOM 1277 N N . PRO A 1 164 ? -4.620 2.918 8.855 1.00 87.19 164 PRO A N 1
ATOM 1278 C CA . PRO A 1 164 ? -4.658 4.369 9.037 1.00 87.19 164 PRO A CA 1
ATOM 1279 C C . PRO A 1 164 ? -3.622 4.826 10.078 1.00 87.19 164 PRO A C 1
ATOM 1281 O O . PRO A 1 164 ? -3.958 5.364 11.137 1.00 87.19 164 PRO A O 1
ATOM 1284 N N . THR A 1 165 ? -2.344 4.589 9.785 1.00 86.19 165 THR A N 1
ATOM 1285 C CA . THR A 1 165 ? -1.200 4.869 10.658 1.00 86.19 165 THR A CA 1
ATOM 1286 C C . THR A 1 165 ? -1.141 6.336 11.045 1.00 86.19 165 THR A C 1
ATOM 1288 O O . THR A 1 165 ? -0.798 6.636 12.183 1.00 86.19 165 THR A O 1
ATOM 1291 N N . TRP A 1 166 ? -1.607 7.251 10.193 1.00 81.12 166 TRP A N 1
ATOM 1292 C CA . TRP A 1 166 ? -1.753 8.680 10.494 1.00 81.12 166 TRP A CA 1
ATOM 1293 C C . TRP A 1 166 ? -2.545 8.985 11.785 1.00 81.12 166 TRP A C 1
ATOM 1295 O O . TRP A 1 166 ? -2.372 10.056 12.376 1.00 81.12 166 TRP A O 1
ATOM 1305 N N . ILE A 1 167 ? -3.389 8.058 12.264 1.00 84.19 167 ILE A N 1
ATOM 1306 C CA . ILE A 1 167 ? -4.119 8.179 13.539 1.00 84.19 167 ILE A CA 1
ATOM 1307 C C . ILE A 1 167 ? -3.179 8.019 14.744 1.00 84.19 167 ILE A C 1
ATOM 1309 O O . ILE A 1 167 ? -3.360 8.701 15.754 1.00 84.19 167 ILE A O 1
ATOM 1313 N N . TRP A 1 168 ? -2.200 7.112 14.667 1.00 85.69 168 TRP A N 1
ATOM 1314 C CA . TRP A 1 168 ? -1.386 6.689 15.815 1.00 85.69 168 TRP A CA 1
ATOM 1315 C C . TRP A 1 168 ? 0.128 6.781 15.633 1.00 85.69 168 TRP A C 1
ATOM 1317 O O . TRP A 1 168 ? 0.855 6.555 16.594 1.00 85.69 168 TRP A O 1
ATOM 1327 N N . ALA A 1 169 ? 0.614 7.135 14.451 1.00 76.75 169 ALA A N 1
ATOM 1328 C CA . ALA A 1 169 ? 2.033 7.313 14.163 1.00 76.75 169 ALA A CA 1
ATOM 1329 C C . ALA A 1 169 ? 2.485 8.782 14.284 1.00 76.75 169 ALA A C 1
ATOM 1331 O O . ALA A 1 169 ? 3.669 9.052 14.162 1.00 76.75 169 ALA A O 1
ATOM 1332 N N . MET A 1 170 ? 1.563 9.728 14.540 1.00 60.44 170 MET A N 1
ATOM 1333 C CA . MET A 1 170 ? 1.827 11.172 14.713 1.00 60.44 170 MET A CA 1
ATOM 1334 C C . MET A 1 170 ? 2.872 11.767 13.742 1.00 60.44 170 MET A C 1
ATOM 1336 O O . MET A 1 170 ? 3.603 12.685 14.102 1.00 60.44 170 MET A O 1
ATOM 1340 N N . ILE A 1 171 ? 2.901 11.308 12.486 1.00 56.47 171 ILE A N 1
ATOM 1341 C CA . ILE A 1 171 ? 3.812 11.797 11.433 1.00 56.47 171 ILE A CA 1
ATOM 1342 C C . ILE A 1 171 ? 3.249 13.087 10.810 1.00 56.47 171 ILE A C 1
ATOM 1344 O O . ILE A 1 171 ? 3.083 13.208 9.603 1.00 56.47 171 ILE A O 1
ATOM 1348 N N . TRP A 1 172 ? 2.861 14.052 11.646 1.00 56.16 172 TRP A N 1
ATOM 1349 C CA . TRP A 1 172 ? 2.410 15.370 11.177 1.00 56.16 172 TRP A CA 1
ATOM 1350 C C . TRP A 1 172 ? 3.495 16.441 11.323 1.00 56.16 172 TRP A C 1
ATOM 1352 O O . TRP A 1 172 ? 3.350 17.517 10.751 1.00 56.16 172 TRP A O 1
ATOM 1362 N N . GLU A 1 173 ? 4.542 16.184 12.116 1.00 48.25 173 GLU A N 1
ATOM 1363 C CA . GLU A 1 173 ? 5.521 17.213 12.495 1.00 48.25 173 GLU A CA 1
ATOM 1364 C C . GLU A 1 173 ? 6.757 17.272 11.583 1.00 48.25 173 GLU A C 1
ATOM 1366 O O . GLU A 1 173 ? 7.370 18.334 11.496 1.00 48.25 173 GLU A O 1
ATOM 1371 N N . ASP A 1 174 ? 7.052 16.214 10.819 1.00 48.41 174 ASP A N 1
ATOM 1372 C CA . ASP A 1 174 ? 8.159 16.190 9.859 1.00 48.41 174 ASP A CA 1
ATOM 1373 C C . ASP A 1 174 ? 7.623 15.987 8.431 1.00 48.41 174 ASP A C 1
ATOM 1375 O O . ASP A 1 174 ? 7.498 14.869 7.939 1.00 48.41 174 ASP A O 1
ATOM 1379 N N . GLU A 1 175 ? 7.330 17.097 7.739 1.00 47.00 175 GLU A N 1
ATOM 1380 C CA . GLU A 1 175 ? 6.837 17.167 6.343 1.00 47.00 175 GLU A CA 1
ATOM 1381 C C . GLU A 1 175 ? 7.736 16.450 5.298 1.00 47.00 175 GLU A C 1
ATOM 1383 O O . GLU A 1 175 ? 7.387 16.388 4.118 1.00 47.00 175 GLU A O 1
ATOM 1388 N N . ASP A 1 176 ? 8.885 15.908 5.713 1.00 47.88 176 ASP A N 1
ATOM 1389 C CA . ASP A 1 176 ? 9.881 15.241 4.868 1.00 47.88 176 ASP A CA 1
ATOM 1390 C C . ASP A 1 176 ? 9.915 13.703 5.020 1.00 47.88 176 ASP A C 1
ATOM 1392 O O . ASP A 1 176 ? 10.578 13.032 4.214 1.00 47.88 176 ASP A O 1
ATOM 1396 N N . GLU A 1 177 ? 9.218 13.124 6.006 1.00 51.12 177 GLU A N 1
ATOM 1397 C CA . GLU A 1 177 ? 9.072 11.668 6.137 1.00 51.12 177 GLU A CA 1
ATOM 1398 C C . GLU A 1 177 ? 7.789 11.215 5.436 1.00 51.12 177 GLU A C 1
ATOM 1400 O O . GLU A 1 177 ? 6.740 11.032 6.045 1.00 51.12 177 GLU A O 1
ATOM 1405 N N . ASP A 1 178 ? 7.881 11.070 4.106 1.00 54.69 178 ASP A N 1
ATOM 1406 C CA . ASP A 1 178 ? 6.845 10.427 3.293 1.00 54.69 178 ASP A CA 1
ATOM 1407 C C . ASP A 1 178 ? 6.370 9.139 3.998 1.00 54.69 178 ASP A C 1
ATOM 1409 O O . ASP A 1 178 ? 7.217 8.300 4.317 1.00 54.69 178 ASP A O 1
ATOM 1413 N N . GLU A 1 179 ? 5.051 8.946 4.153 1.00 60.41 179 GLU A N 1
ATOM 1414 C CA . GLU A 1 179 ? 4.461 7.696 4.655 1.00 60.41 179 GLU A CA 1
ATOM 1415 C C . GLU A 1 179 ? 5.157 6.498 3.989 1.00 60.41 179 GLU A C 1
ATOM 1417 O O . GLU A 1 179 ? 5.212 6.351 2.752 1.00 60.41 179 GLU A O 1
ATOM 1422 N N . ASP A 1 180 ? 5.818 5.710 4.831 1.00 68.00 180 ASP A N 1
ATOM 1423 C CA . ASP A 1 180 ? 6.642 4.591 4.427 1.00 68.00 180 ASP A CA 1
ATOM 1424 C C . ASP A 1 180 ? 5.896 3.324 4.807 1.00 68.00 180 ASP A C 1
ATOM 1426 O O . ASP A 1 180 ? 6.031 2.836 5.920 1.00 68.00 180 ASP A O 1
ATOM 1430 N N . GLU A 1 181 ? 5.155 2.782 3.841 1.00 67.94 181 GLU A N 1
ATOM 1431 C CA . GLU A 1 181 ? 4.434 1.495 3.892 1.00 67.94 181 GLU A CA 1
ATOM 1432 C C . GLU A 1 181 ? 5.239 0.360 4.561 1.00 67.94 181 GLU A C 1
ATOM 1434 O O . GLU A 1 181 ? 4.708 -0.623 5.068 1.00 67.94 181 GLU A O 1
ATOM 1439 N N . LEU A 1 182 ? 6.574 0.444 4.581 1.00 64.69 182 LEU A N 1
ATOM 1440 C CA . LEU A 1 182 ? 7.426 -0.546 5.241 1.00 64.69 182 LEU A CA 1
ATOM 1441 C C . LEU A 1 182 ? 7.510 -0.378 6.769 1.00 64.69 182 LEU A C 1
ATOM 1443 O O . LEU A 1 182 ? 8.163 -1.205 7.413 1.00 64.69 182 LEU A O 1
ATOM 1447 N N . LEU A 1 183 ? 6.857 0.629 7.347 1.00 67.88 183 LEU A N 1
ATOM 1448 C CA . LEU A 1 183 ? 6.815 0.943 8.782 1.00 67.88 183 LEU A CA 1
ATOM 1449 C C . LEU A 1 183 ? 5.417 0.759 9.402 1.00 67.88 183 LEU A C 1
ATOM 1451 O O . LEU A 1 183 ? 5.253 0.948 10.600 1.00 67.88 183 LEU A O 1
ATOM 1455 N N . ASP A 1 184 ? 4.423 0.309 8.631 1.00 71.19 184 ASP A N 1
ATOM 1456 C CA . ASP A 1 184 ? 3.019 0.221 9.076 1.00 71.19 184 ASP A CA 1
ATOM 1457 C C . ASP A 1 184 ? 2.749 -0.627 10.336 1.00 71.19 184 ASP A C 1
ATOM 1459 O O . ASP A 1 184 ? 1.703 -0.483 10.969 1.00 71.19 184 ASP A O 1
ATOM 1463 N N . ASP A 1 185 ? 3.666 -1.529 10.695 1.00 78.62 185 ASP A N 1
ATOM 1464 C CA . ASP A 1 185 ? 3.546 -2.424 11.858 1.00 78.62 185 ASP A CA 1
ATOM 1465 C C . ASP A 1 185 ? 4.231 -1.869 13.126 1.00 78.62 185 ASP A C 1
ATOM 1467 O O . ASP A 1 185 ? 4.292 -2.540 14.159 1.00 78.62 185 ASP A O 1
ATOM 1471 N N . ASP A 1 186 ? 4.756 -0.644 13.079 1.00 81.44 186 ASP A N 1
ATOM 1472 C CA . ASP A 1 186 ? 5.433 -0.053 14.229 1.00 81.44 186 ASP A CA 1
ATOM 1473 C C . ASP A 1 186 ? 4.449 0.224 15.382 1.00 81.44 186 ASP A C 1
ATOM 1475 O O . ASP A 1 186 ? 3.284 0.602 15.207 1.00 81.44 186 ASP A O 1
ATOM 1479 N N . MET A 1 187 ? 4.923 -0.011 16.609 1.00 83.81 187 MET A N 1
ATOM 1480 C CA . MET A 1 187 ? 4.138 0.230 17.816 1.00 83.81 187 MET A CA 1
ATOM 1481 C C . MET A 1 187 ? 4.141 1.723 18.162 1.00 83.81 187 MET A C 1
ATOM 1483 O O . MET A 1 187 ? 5.220 2.309 18.227 1.00 83.81 187 MET A O 1
ATOM 1487 N N . PRO A 1 188 ? 2.975 2.329 18.455 1.00 85.31 188 PRO A N 1
ATOM 1488 C CA . PRO A 1 188 ? 2.911 3.732 18.845 1.00 85.31 188 PRO A CA 1
ATOM 1489 C C . PRO A 1 188 ? 3.645 4.037 20.155 1.00 85.31 188 PRO A C 1
ATOM 1491 O O . PRO A 1 188 ? 3.670 3.217 21.074 1.00 85.31 188 PRO A O 1
ATOM 1494 N N . ASP A 1 189 ? 4.136 5.269 20.291 1.00 86.75 189 ASP A N 1
ATOM 1495 C CA . ASP A 1 189 ? 4.941 5.696 21.447 1.00 86.75 189 ASP A CA 1
ATOM 1496 C C . ASP A 1 189 ? 4.154 5.847 22.756 1.00 86.75 189 ASP A C 1
ATOM 1498 O O . ASP A 1 189 ? 4.731 5.852 23.848 1.00 86.75 189 ASP A O 1
ATOM 1502 N N . THR A 1 190 ? 2.831 6.009 22.676 1.00 88.12 190 THR A N 1
ATOM 1503 C CA . THR A 1 190 ? 1.988 6.281 23.847 1.00 88.12 190 THR A CA 1
ATOM 1504 C C . THR A 1 190 ? 0.954 5.186 24.073 1.00 88.12 190 THR A C 1
ATOM 1506 O O . THR A 1 190 ? 0.481 4.532 23.142 1.00 88.12 190 THR A O 1
ATOM 1509 N N . GLU A 1 191 ? 0.566 5.003 25.337 1.00 92.56 191 GLU A N 1
ATOM 1510 C CA . GLU A 1 191 ? -0.425 3.998 25.736 1.00 92.56 191 GLU A CA 1
ATOM 1511 C C . GLU A 1 191 ? -1.786 4.228 25.059 1.00 92.56 191 GLU A C 1
ATOM 1513 O O . GLU A 1 191 ? -2.457 3.276 24.665 1.00 92.56 191 GLU A O 1
ATOM 1518 N N . ASP A 1 192 ? -2.193 5.485 24.888 1.00 90.88 192 ASP A N 1
ATOM 1519 C CA . ASP A 1 192 ? -3.476 5.816 24.267 1.00 90.88 192 ASP A CA 1
ATOM 1520 C C . ASP A 1 192 ? -3.475 5.536 22.760 1.00 90.88 192 ASP A C 1
ATOM 1522 O O . ASP A 1 192 ? -4.458 5.014 22.232 1.00 90.88 192 ASP A O 1
ATOM 1526 N N . LEU A 1 193 ? -2.357 5.782 22.072 1.00 89.75 193 LEU A N 1
ATOM 1527 C CA . LEU A 1 193 ? -2.209 5.425 20.661 1.00 89.75 193 LEU A CA 1
ATOM 1528 C C . LEU A 1 193 ? -2.128 3.904 20.463 1.00 89.75 193 LEU A C 1
ATOM 1530 O O . LEU A 1 193 ? -2.730 3.378 19.528 1.00 89.75 193 LEU A O 1
ATOM 1534 N N . CYS A 1 194 ? -1.480 3.179 21.384 1.00 90.94 194 CYS A N 1
ATOM 1535 C CA . CYS A 1 194 ? -1.526 1.714 21.410 1.00 90.94 194 CYS A CA 1
ATOM 1536 C C . CYS A 1 194 ? -2.968 1.197 21.523 1.00 90.94 194 CYS A C 1
ATOM 1538 O O . CYS A 1 194 ? -3.348 0.280 20.798 1.00 90.94 194 CYS A O 1
ATOM 1540 N N . LYS A 1 195 ? -3.793 1.803 22.393 1.00 93.12 195 LYS A N 1
ATOM 1541 C CA . LYS A 1 195 ? -5.218 1.447 22.516 1.00 93.12 195 LYS A CA 1
ATOM 1542 C C . LYS A 1 195 ? -5.985 1.721 21.221 1.00 93.12 195 LYS A C 1
ATOM 1544 O O . LYS A 1 195 ? -6.833 0.915 20.854 1.00 93.12 195 LYS A O 1
ATOM 1549 N N . LEU A 1 196 ? -5.697 2.822 20.521 1.00 90.69 196 LEU A N 1
ATOM 1550 C CA . LEU A 1 196 ? -6.323 3.121 19.226 1.00 90.69 196 LEU A CA 1
ATOM 1551 C C . LEU A 1 196 ? -5.952 2.089 18.154 1.00 90.69 196 LEU A C 1
ATOM 1553 O O . LEU A 1 196 ? -6.855 1.572 17.496 1.00 90.69 196 LEU A O 1
ATOM 1557 N N . LYS A 1 197 ? -4.662 1.744 18.028 1.00 92.81 197 LYS A N 1
ATOM 1558 C CA . LYS A 1 197 ? -4.199 0.670 17.131 1.00 92.81 197 LYS A CA 1
ATOM 1559 C C . LYS A 1 197 ? -4.896 -0.649 17.466 1.00 92.81 197 LYS A C 1
ATOM 1561 O O . LYS A 1 197 ? -5.458 -1.279 16.581 1.00 92.81 197 LYS A O 1
ATOM 1566 N N . GLN A 1 198 ? -4.967 -1.010 18.748 1.00 92.94 198 GLN A N 1
ATOM 1567 C CA . GLN A 1 198 ? -5.650 -2.226 19.190 1.00 92.94 198 GLN A CA 1
ATOM 1568 C C . GLN A 1 198 ? -7.144 -2.232 18.813 1.00 92.94 198 GLN A C 1
ATOM 1570 O O . GLN A 1 198 ? -7.640 -3.226 18.291 1.00 92.94 198 GLN A O 1
ATOM 1575 N N . ILE A 1 199 ? -7.868 -1.129 19.038 1.00 93.19 199 ILE A N 1
ATOM 1576 C CA . ILE A 1 199 ? -9.289 -1.012 18.662 1.00 93.19 199 ILE A CA 1
ATOM 1577 C C . ILE A 1 199 ? -9.470 -1.198 17.153 1.00 93.19 199 ILE A C 1
ATOM 1579 O O . ILE A 1 199 ? -10.409 -1.869 16.720 1.00 93.19 199 ILE A O 1
ATOM 1583 N N . PHE A 1 200 ? -8.582 -0.606 16.352 1.00 92.56 200 PHE A N 1
ATOM 1584 C CA . PHE A 1 200 ? -8.585 -0.794 14.907 1.00 92.56 200 PHE A CA 1
ATOM 1585 C C . PHE A 1 200 ? -8.353 -2.261 14.535 1.00 92.56 200 PHE A C 1
ATOM 1587 O O . PHE A 1 200 ? -9.132 -2.819 13.766 1.00 92.56 200 PHE A O 1
ATOM 1594 N N . GLU A 1 201 ? -7.334 -2.898 15.106 1.00 92.88 201 GLU A N 1
ATOM 1595 C CA . GLU A 1 201 ? -6.983 -4.287 14.809 1.00 92.88 201 GLU A CA 1
ATOM 1596 C C . GLU A 1 201 ? -8.111 -5.263 15.147 1.00 92.88 201 GLU A C 1
ATOM 1598 O O . GLU A 1 201 ? -8.448 -6.143 14.348 1.00 92.88 201 GLU A O 1
ATOM 1603 N N . GLU A 1 202 ? -8.746 -5.067 16.302 1.00 92.88 202 GLU A N 1
ATOM 1604 C CA . GLU A 1 202 ? -9.911 -5.841 16.725 1.00 92.88 202 GLU A CA 1
ATOM 1605 C C . GLU A 1 202 ? -11.095 -5.675 15.755 1.00 92.88 202 GLU A C 1
ATOM 1607 O O . GLU A 1 202 ? -11.840 -6.632 15.522 1.00 92.88 202 GLU A O 1
ATOM 1612 N N . ALA A 1 203 ? -11.264 -4.488 15.163 1.00 91.94 203 ALA A N 1
ATOM 1613 C CA . ALA A 1 203 ? -12.351 -4.186 14.233 1.00 91.94 203 ALA A CA 1
ATOM 1614 C C . ALA A 1 203 ? -12.075 -4.624 12.781 1.00 91.94 203 ALA A C 1
ATOM 1616 O O . 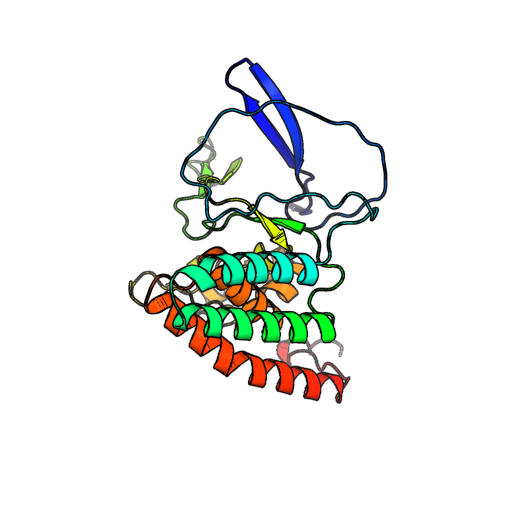ALA A 1 203 ? -13.008 -5.036 12.086 1.00 91.94 203 ALA A O 1
ATOM 1617 N N . ALA A 1 204 ? -10.827 -4.528 12.315 1.00 90.38 204 ALA A N 1
ATOM 1618 C CA . ALA A 1 204 ? -10.429 -4.788 10.929 1.00 90.38 204 ALA A CA 1
ATOM 1619 C C . ALA A 1 204 ? -10.542 -6.274 10.552 1.00 90.38 204 ALA A C 1
ATOM 1621 O O . ALA A 1 204 ? -10.900 -6.626 9.426 1.00 90.38 204 ALA A O 1
ATOM 1622 N N . GLY A 1 205 ? -10.280 -7.156 11.518 1.00 89.62 205 GLY A N 1
ATOM 1623 C CA . GLY A 1 205 ? -10.343 -8.597 11.328 1.00 89.62 205 GLY A CA 1
ATOM 1624 C C . GLY A 1 205 ? -9.097 -9.187 10.649 1.00 89.62 205 GLY A C 1
ATOM 1625 O O . GLY A 1 205 ? -8.281 -8.485 10.053 1.00 89.62 205 GLY A O 1
ATOM 1626 N N . PRO A 1 206 ? -8.925 -10.516 10.731 1.00 89.75 206 PRO A N 1
ATOM 1627 C CA . PRO A 1 206 ? -7.644 -11.169 10.457 1.00 89.75 206 PRO A CA 1
ATOM 1628 C C . PRO A 1 206 ? -7.192 -11.083 8.995 1.00 89.75 206 PRO A C 1
ATOM 1630 O O . PRO A 1 206 ? -5.994 -11.040 8.732 1.00 89.75 206 PRO A O 1
ATOM 1633 N N . GLU A 1 207 ? -8.117 -11.065 8.034 1.00 89.44 207 GLU A N 1
ATOM 1634 C CA . GLU A 1 207 ? -7.754 -10.951 6.617 1.00 89.44 207 GLU A CA 1
ATOM 1635 C C . GLU A 1 207 ? -7.228 -9.557 6.278 1.00 89.44 207 GLU A C 1
ATOM 1637 O O . GLU A 1 207 ? -6.195 -9.445 5.617 1.00 89.44 207 GLU A O 1
ATOM 1642 N N . TYR A 1 208 ? -7.898 -8.512 6.772 1.00 93.38 208 TYR A N 1
ATOM 1643 C CA . TYR A 1 208 ? -7.425 -7.144 6.620 1.00 93.38 208 TYR A CA 1
ATOM 1644 C C . TYR A 1 208 ? -6.038 -7.009 7.243 1.00 93.38 208 TYR A C 1
ATOM 1646 O O . TYR A 1 208 ? -5.123 -6.537 6.581 1.00 93.38 208 TYR A O 1
ATOM 1654 N N . LEU A 1 209 ? -5.852 -7.492 8.478 1.00 92.19 209 LEU A N 1
ATOM 1655 C CA . LEU A 1 209 ? -4.562 -7.417 9.171 1.00 92.19 209 LEU A CA 1
ATOM 1656 C C . LEU A 1 209 ? -3.448 -8.180 8.457 1.00 92.19 209 LEU A C 1
ATOM 1658 O O . LEU A 1 209 ? -2.308 -7.723 8.431 1.00 92.19 209 LEU A O 1
ATOM 1662 N N . ARG A 1 210 ? -3.773 -9.317 7.830 1.00 93.69 210 ARG A N 1
ATOM 1663 C CA . ARG A 1 210 ? -2.827 -10.039 6.977 1.00 93.69 210 ARG A CA 1
ATOM 1664 C C . ARG A 1 210 ? -2.378 -9.165 5.814 1.00 93.69 210 ARG A C 1
ATOM 1666 O O . ARG A 1 210 ? -1.185 -9.076 5.570 1.00 93.69 210 ARG A O 1
ATOM 1673 N N . PHE A 1 211 ? -3.300 -8.523 5.103 1.00 94.19 211 PHE A N 1
ATOM 1674 C CA . PHE A 1 211 ? -2.916 -7.622 4.021 1.00 94.19 211 PHE A CA 1
ATOM 1675 C C . PHE A 1 211 ? -2.201 -6.366 4.531 1.00 94.19 211 PHE A C 1
ATOM 1677 O O . PHE A 1 211 ? -1.245 -5.936 3.896 1.00 94.19 211 PHE A O 1
ATOM 1684 N N . ALA A 1 212 ? -2.606 -5.814 5.672 1.00 91.62 212 ALA A N 1
ATOM 1685 C CA . ALA A 1 212 ? -2.035 -4.602 6.248 1.00 91.62 212 ALA A CA 1
ATOM 1686 C C . ALA A 1 212 ? -0.586 -4.790 6.710 1.00 91.62 212 ALA A C 1
ATOM 1688 O O . ALA A 1 212 ? 0.284 -4.027 6.294 1.00 91.62 212 ALA A O 1
ATOM 1689 N N . TYR A 1 213 ? -0.311 -5.815 7.524 1.00 93.12 213 TYR A N 1
ATOM 1690 C CA . TYR A 1 213 ? 0.950 -5.914 8.268 1.00 93.12 213 TYR A CA 1
ATOM 1691 C C . TYR A 1 213 ? 1.942 -6.945 7.734 1.00 93.12 213 TYR A C 1
ATOM 1693 O O . TYR A 1 213 ? 3.149 -6.796 7.956 1.00 93.12 213 TYR A O 1
ATOM 1701 N N . ASP A 1 214 ? 1.487 -7.970 7.003 1.00 93.75 214 ASP A N 1
ATOM 1702 C CA . ASP A 1 214 ? 2.405 -8.957 6.430 1.00 93.75 214 ASP A CA 1
ATOM 1703 C C . ASP A 1 214 ? 3.414 -8.237 5.510 1.00 93.75 214 ASP A C 1
ATOM 1705 O O . ASP A 1 214 ? 3.009 -7.560 4.555 1.00 93.75 214 ASP A O 1
ATOM 1709 N N . PRO A 1 215 ? 4.731 -8.361 5.777 1.00 93.44 215 PRO A N 1
ATOM 1710 C CA . PRO A 1 215 ? 5.763 -7.655 5.025 1.00 93.44 215 PRO A CA 1
ATOM 1711 C C . PRO A 1 215 ? 5.666 -7.849 3.510 1.00 93.44 215 PRO A C 1
ATOM 1713 O O . PRO A 1 215 ? 6.047 -6.954 2.755 1.00 93.44 215 PRO A O 1
ATOM 1716 N N . VAL A 1 216 ? 5.154 -8.994 3.046 1.00 94.88 216 VAL A N 1
ATOM 1717 C CA . VAL A 1 216 ? 4.994 -9.250 1.612 1.00 94.88 216 VAL A CA 1
ATOM 1718 C C . VAL A 1 216 ? 3.945 -8.327 0.997 1.00 94.88 216 VAL A C 1
ATOM 1720 O O . VAL A 1 216 ? 4.189 -7.761 -0.070 1.00 94.88 216 VAL A O 1
ATOM 1723 N N . TYR A 1 217 ? 2.811 -8.125 1.668 1.00 94.94 217 TYR A N 1
ATOM 1724 C CA . TYR A 1 217 ? 1.734 -7.275 1.156 1.00 94.94 217 TYR A CA 1
ATOM 1725 C C . TYR A 1 217 ? 2.046 -5.784 1.296 1.00 94.94 217 TYR A C 1
ATOM 1727 O O . TYR A 1 217 ? 1.653 -5.014 0.423 1.00 94.94 217 TYR A O 1
ATOM 1735 N N . ARG A 1 218 ? 2.862 -5.394 2.283 1.00 93.69 218 ARG A N 1
ATOM 1736 C CA . ARG A 1 218 ? 3.439 -4.038 2.370 1.00 93.69 218 ARG A CA 1
ATOM 1737 C C . ARG A 1 218 ? 4.331 -3.723 1.168 1.00 93.69 218 ARG A C 1
ATOM 1739 O O . ARG A 1 218 ? 4.193 -2.688 0.518 1.00 93.69 218 ARG A O 1
ATOM 1746 N N . VAL A 1 219 ? 5.196 -4.668 0.781 1.00 94.31 219 VAL A N 1
ATOM 1747 C CA . VAL A 1 219 ? 5.980 -4.540 -0.460 1.00 94.31 219 VAL A CA 1
ATOM 1748 C C . VAL A 1 219 ? 5.073 -4.544 -1.692 1.00 94.31 219 VAL A C 1
ATOM 1750 O O . VAL A 1 219 ? 5.336 -3.789 -2.626 1.00 94.31 219 VAL A O 1
ATOM 1753 N N . ALA A 1 220 ? 4.018 -5.364 -1.715 1.00 95.12 220 ALA A N 1
ATOM 1754 C CA . ALA A 1 220 ? 3.090 -5.426 -2.843 1.00 95.12 220 ALA A CA 1
ATOM 1755 C C . ALA A 1 220 ? 2.343 -4.098 -3.048 1.00 95.12 220 ALA A C 1
ATOM 1757 O O . ALA A 1 220 ? 2.257 -3.636 -4.188 1.00 95.12 220 ALA A O 1
ATOM 1758 N N . ARG A 1 221 ? 1.876 -3.451 -1.969 1.00 94.75 221 ARG A N 1
ATOM 1759 C CA . ARG A 1 221 ? 1.289 -2.103 -2.028 1.00 94.75 221 ARG A CA 1
ATOM 1760 C C . ARG A 1 221 ? 2.281 -1.088 -2.574 1.00 94.75 221 ARG A C 1
ATOM 1762 O O . ARG A 1 221 ? 2.033 -0.496 -3.624 1.00 94.75 221 ARG A O 1
ATOM 1769 N N . ALA A 1 222 ? 3.458 -0.982 -1.955 1.00 93.62 222 ALA A N 1
ATOM 1770 C CA . ALA A 1 222 ? 4.504 -0.059 -2.394 1.00 93.62 222 ALA A CA 1
ATOM 1771 C C . ALA A 1 222 ? 4.918 -0.276 -3.867 1.00 93.62 222 ALA A C 1
ATOM 1773 O O . ALA A 1 222 ? 5.166 0.686 -4.599 1.00 93.62 222 ALA A O 1
ATOM 1774 N N . LEU A 1 223 ? 4.967 -1.532 -4.324 1.00 95.06 223 LEU A N 1
ATOM 1775 C CA . LEU A 1 223 ? 5.234 -1.887 -5.717 1.00 95.06 223 LEU A CA 1
ATOM 1776 C C . LEU A 1 223 ? 4.142 -1.357 -6.654 1.00 95.06 223 LEU A C 1
ATOM 1778 O O . LEU A 1 223 ? 4.470 -0.715 -7.652 1.00 95.06 223 LEU A O 1
ATOM 1782 N N . LEU A 1 224 ? 2.865 -1.604 -6.339 1.00 93.44 224 LEU A N 1
ATOM 1783 C CA . LEU A 1 224 ? 1.740 -1.117 -7.143 1.00 93.44 224 LEU A CA 1
ATOM 1784 C C . LEU A 1 224 ? 1.725 0.406 -7.216 1.00 93.44 224 LEU A C 1
ATOM 1786 O O . LEU A 1 224 ? 1.612 0.947 -8.314 1.00 93.44 224 LEU A O 1
ATOM 1790 N N . LEU A 1 225 ? 1.906 1.092 -6.086 1.00 91.06 225 LEU A N 1
ATOM 1791 C CA . LEU A 1 225 ? 1.972 2.553 -6.037 1.00 91.06 225 LEU A CA 1
ATOM 1792 C C . LEU A 1 225 ? 3.051 3.102 -6.981 1.00 91.06 225 LEU A C 1
ATOM 1794 O O . LEU A 1 225 ? 2.792 4.014 -7.767 1.00 91.06 225 LEU A O 1
ATOM 1798 N N . LEU A 1 226 ? 4.251 2.510 -6.963 1.00 92.56 226 LEU A N 1
ATOM 1799 C CA . LEU A 1 226 ? 5.356 2.913 -7.839 1.00 92.56 226 LEU A CA 1
ATOM 1800 C C . LEU A 1 226 ? 5.092 2.609 -9.318 1.00 92.56 226 LEU A C 1
ATOM 1802 O O . LEU A 1 226 ? 5.525 3.379 -10.177 1.00 92.56 226 LEU A O 1
ATOM 1806 N N . ILE A 1 227 ? 4.400 1.510 -9.626 1.00 91.62 227 ILE A N 1
ATOM 1807 C CA . ILE A 1 227 ? 4.000 1.181 -10.999 1.00 91.62 227 ILE A CA 1
ATOM 1808 C C . ILE A 1 227 ? 2.962 2.189 -11.496 1.00 91.62 227 ILE A C 1
ATOM 1810 O O . ILE A 1 227 ? 3.101 2.701 -12.602 1.00 91.62 227 ILE A O 1
ATOM 1814 N N . MET A 1 228 ? 1.941 2.506 -10.701 1.00 88.06 228 MET A N 1
ATOM 1815 C CA . MET A 1 228 ? 0.869 3.414 -11.124 1.00 88.06 228 MET A CA 1
ATOM 1816 C C . MET A 1 228 ? 1.344 4.858 -11.275 1.00 88.06 228 MET A C 1
ATOM 1818 O O . MET A 1 228 ? 1.040 5.502 -12.277 1.00 88.06 228 MET A O 1
ATOM 1822 N N . ASN A 1 229 ? 2.119 5.352 -10.309 1.00 86.81 229 ASN A N 1
ATOM 1823 C CA . ASN A 1 229 ? 2.604 6.733 -10.313 1.00 86.81 229 ASN A CA 1
ATOM 1824 C C . ASN A 1 229 ? 3.823 6.922 -11.230 1.00 86.81 229 ASN A C 1
ATOM 1826 O O . ASN A 1 229 ? 4.108 8.033 -11.685 1.00 86.81 229 ASN A O 1
ATOM 1830 N N . GLY A 1 230 ? 4.554 5.838 -11.504 1.00 88.00 230 GLY A N 1
ATOM 1831 C CA . GLY A 1 230 ? 5.823 5.859 -12.218 1.00 88.00 230 GLY A CA 1
ATOM 1832 C C . GLY A 1 230 ? 6.957 6.519 -11.421 1.00 88.00 230 GLY A C 1
ATOM 1833 O O . GLY A 1 230 ? 6.781 7.105 -10.355 1.00 88.00 230 GLY A O 1
ATOM 1834 N N . ILE A 1 231 ? 8.178 6.462 -11.965 1.00 87.38 231 ILE A N 1
ATOM 1835 C CA . ILE A 1 231 ? 9.353 7.116 -11.363 1.00 87.38 231 ILE A CA 1
ATOM 1836 C C . ILE A 1 231 ? 9.497 8.533 -11.921 1.00 87.38 231 ILE A C 1
ATOM 1838 O O . ILE A 1 231 ? 10.207 8.783 -12.906 1.00 87.38 231 ILE A O 1
ATOM 1842 N N . THR A 1 232 ? 8.770 9.461 -11.302 1.00 86.00 232 THR A N 1
ATOM 1843 C CA . THR A 1 232 ? 8.701 10.870 -11.724 1.00 86.00 232 THR A CA 1
ATOM 1844 C C . THR A 1 232 ? 9.704 11.779 -11.014 1.00 86.00 232 THR A C 1
ATOM 1846 O O . THR A 1 232 ? 10.166 12.741 -11.625 1.00 86.00 232 THR A O 1
ATOM 1849 N N . ASP A 1 233 ? 10.099 11.462 -9.778 1.00 85.50 233 ASP A N 1
ATOM 1850 C CA . ASP A 1 233 ? 11.003 12.285 -8.972 1.00 85.50 233 ASP A CA 1
ATOM 1851 C C . ASP A 1 233 ? 12.025 11.455 -8.160 1.00 85.50 233 ASP A C 1
ATOM 1853 O O . ASP A 1 233 ? 12.131 10.227 -8.273 1.00 85.50 233 ASP A O 1
ATOM 1857 N N . SER A 1 234 ? 12.840 12.144 -7.355 1.00 86.69 234 SER A N 1
ATOM 1858 C CA . SER A 1 234 ? 13.868 11.514 -6.521 1.00 86.69 234 SER A CA 1
ATOM 1859 C C . SER A 1 234 ? 13.302 10.756 -5.314 1.00 86.69 234 SER A C 1
ATOM 1861 O O . SER A 1 234 ? 14.000 9.889 -4.782 1.00 86.69 234 SER A O 1
ATOM 1863 N N . ARG A 1 235 ? 12.071 11.050 -4.874 1.00 85.94 235 ARG A N 1
ATOM 1864 C CA . ARG A 1 235 ? 11.390 10.324 -3.790 1.00 85.94 235 ARG A CA 1
ATOM 1865 C C . ARG A 1 235 ? 10.932 8.965 -4.292 1.00 85.94 235 ARG A C 1
ATOM 1867 O O . ARG A 1 235 ? 11.315 7.955 -3.705 1.00 85.94 235 ARG A O 1
ATOM 1874 N N . HIS A 1 236 ? 10.281 8.910 -5.454 1.00 88.25 236 HIS A N 1
ATOM 1875 C CA . HIS A 1 236 ? 9.933 7.647 -6.112 1.00 88.25 236 HIS A CA 1
ATOM 1876 C C . HIS A 1 236 ? 11.168 6.777 -6.376 1.00 88.25 236 HIS A C 1
ATOM 1878 O O . HIS A 1 236 ? 11.164 5.580 -6.092 1.00 88.25 236 HIS A O 1
ATOM 1884 N N . ALA A 1 237 ? 12.272 7.377 -6.837 1.00 90.12 237 ALA A N 1
ATOM 1885 C CA . ALA A 1 237 ? 13.523 6.647 -7.036 1.00 90.12 237 ALA A CA 1
ATOM 1886 C C . ALA A 1 237 ? 14.104 6.082 -5.723 1.00 90.12 237 ALA A C 1
ATOM 1888 O O . ALA A 1 237 ? 14.628 4.964 -5.726 1.00 90.12 237 ALA A O 1
ATOM 1889 N N . ARG A 1 238 ? 14.010 6.823 -4.607 1.00 90.38 238 ARG A N 1
ATOM 1890 C CA . ARG A 1 238 ? 14.425 6.362 -3.268 1.00 90.38 238 ARG A CA 1
ATOM 1891 C C . ARG A 1 238 ? 13.526 5.234 -2.756 1.00 90.38 238 ARG A C 1
ATOM 1893 O O . ARG A 1 238 ? 14.067 4.212 -2.329 1.00 90.38 238 ARG A O 1
ATOM 1900 N N . LYS A 1 239 ? 12.198 5.374 -2.867 1.00 90.56 239 LYS A N 1
ATOM 1901 C CA . LYS A 1 239 ? 11.216 4.335 -2.505 1.00 90.56 239 LYS A CA 1
ATOM 1902 C C . LYS A 1 239 ? 11.459 3.048 -3.303 1.00 90.56 239 LYS A C 1
ATOM 1904 O O . LYS A 1 239 ? 11.616 1.984 -2.712 1.00 90.56 239 LYS A O 1
ATOM 1909 N N . ALA A 1 240 ? 11.654 3.147 -4.619 1.00 93.31 240 ALA A N 1
ATOM 1910 C CA . ALA A 1 240 ? 11.984 1.998 -5.464 1.00 93.31 240 ALA A CA 1
ATOM 1911 C C . ALA A 1 240 ? 13.307 1.318 -5.065 1.00 93.31 240 ALA A C 1
ATOM 1913 O O . ALA A 1 240 ? 13.377 0.097 -4.953 1.00 93.31 240 ALA A O 1
ATOM 1914 N N . GLN A 1 241 ? 14.362 2.094 -4.789 1.00 93.25 241 GLN A N 1
ATOM 1915 C CA . GLN A 1 241 ? 15.627 1.533 -4.302 1.00 93.25 241 GLN A CA 1
ATOM 1916 C C . GLN A 1 241 ? 15.483 0.857 -2.935 1.00 93.25 241 GLN A C 1
ATOM 1918 O O . GLN A 1 241 ? 16.125 -0.167 -2.703 1.00 93.25 241 GLN A O 1
ATOM 1923 N N . LYS A 1 242 ? 14.674 1.417 -2.026 1.00 92.44 242 LYS A N 1
ATOM 1924 C CA . LYS A 1 242 ? 14.374 0.790 -0.734 1.00 92.44 242 LYS A CA 1
ATOM 1925 C C . LYS A 1 242 ? 13.671 -0.549 -0.958 1.00 92.44 242 LYS A C 1
ATOM 1927 O O . LYS A 1 242 ? 14.161 -1.565 -0.474 1.00 92.44 242 LYS A O 1
ATOM 1932 N N . LEU A 1 243 ? 12.636 -0.569 -1.794 1.00 93.94 243 LEU A N 1
ATOM 1933 C CA . LEU A 1 243 ? 11.900 -1.773 -2.171 1.00 93.94 243 LEU A CA 1
ATOM 1934 C C . LEU A 1 243 ? 12.826 -2.871 -2.734 1.00 93.94 243 LEU A C 1
ATOM 1936 O O . LEU A 1 243 ? 12.771 -4.013 -2.280 1.00 93.94 243 LEU A O 1
ATOM 1940 N N . PHE A 1 244 ? 13.754 -2.526 -3.635 1.00 94.31 244 PHE A N 1
ATOM 1941 C CA . PHE A 1 244 ? 14.730 -3.481 -4.190 1.00 94.31 244 PHE A CA 1
ATOM 1942 C C . PHE A 1 244 ? 15.706 -4.047 -3.153 1.00 94.31 244 PHE A C 1
ATOM 1944 O O . PHE A 1 244 ? 16.204 -5.160 -3.321 1.00 94.31 244 PHE A O 1
ATOM 1951 N N . ARG A 1 245 ? 16.004 -3.293 -2.089 1.00 93.19 245 ARG A N 1
ATOM 1952 C CA . ARG A 1 245 ? 16.856 -3.765 -0.988 1.00 93.19 245 ARG A CA 1
ATOM 1953 C C . ARG A 1 245 ? 16.100 -4.647 -0.003 1.00 93.19 245 ARG A C 1
ATOM 1955 O O . ARG A 1 245 ? 16.705 -5.570 0.540 1.00 93.19 245 ARG A O 1
ATOM 1962 N N . GLU A 1 246 ? 14.827 -4.358 0.249 1.00 91.19 246 GLU A N 1
ATOM 1963 C CA . GLU A 1 246 ? 14.035 -5.076 1.252 1.00 91.19 246 GLU A CA 1
ATOM 1964 C C . GLU A 1 246 ? 13.418 -6.368 0.712 1.00 91.19 246 GLU A C 1
ATOM 1966 O O . GLU A 1 246 ? 13.448 -7.379 1.416 1.00 91.19 246 GLU A O 1
ATOM 1971 N N . TRP A 1 247 ? 12.948 -6.392 -0.542 1.00 94.06 247 TRP A N 1
ATOM 1972 C CA . TRP A 1 247 ? 12.284 -7.576 -1.103 1.00 94.06 247 TRP A CA 1
ATOM 1973 C C . TRP A 1 247 ? 13.099 -8.875 -0.964 1.00 94.06 247 TRP A C 1
ATOM 1975 O O . TRP A 1 247 ? 12.554 -9.851 -0.446 1.00 94.06 247 TRP A O 1
ATOM 1985 N N . PRO A 1 248 ? 14.404 -8.925 -1.314 1.00 94.06 248 PRO A N 1
ATOM 1986 C CA . PRO A 1 248 ? 15.184 -10.150 -1.153 1.00 94.06 248 PRO A CA 1
ATOM 1987 C C . PRO A 1 248 ? 15.238 -10.639 0.298 1.00 94.06 248 PRO A C 1
ATOM 1989 O O . PRO A 1 248 ? 15.190 -11.842 0.537 1.00 94.06 248 PRO A O 1
ATOM 1992 N N . LYS A 1 249 ? 15.297 -9.722 1.275 1.00 93.06 249 LYS A N 1
ATOM 1993 C CA . LYS A 1 249 ? 15.331 -10.078 2.701 1.00 93.06 249 LYS A CA 1
ATOM 1994 C C . LYS A 1 249 ? 14.005 -10.689 3.145 1.00 93.06 249 LYS A C 1
ATOM 1996 O O . LYS A 1 249 ? 14.018 -11.707 3.830 1.00 93.06 249 LYS A O 1
ATOM 2001 N N . ILE A 1 250 ? 12.890 -10.082 2.735 1.00 91.19 250 ILE A N 1
ATOM 2002 C CA . ILE A 1 250 ? 11.532 -10.533 3.067 1.00 91.19 250 ILE A CA 1
ATOM 2003 C C . ILE A 1 250 ? 11.259 -11.897 2.432 1.00 91.19 250 ILE A C 1
ATOM 2005 O O . ILE A 1 250 ? 10.894 -12.840 3.132 1.00 91.19 250 ILE A O 1
ATOM 2009 N N . ARG A 1 251 ? 11.531 -12.039 1.130 1.00 90.69 251 ARG A N 1
ATOM 2010 C CA . ARG A 1 251 ? 11.366 -13.298 0.393 1.00 90.69 251 ARG A CA 1
ATOM 2011 C C . ARG A 1 251 ? 12.186 -14.432 1.014 1.00 90.69 251 ARG A C 1
ATOM 2013 O O . ARG A 1 251 ? 11.686 -15.537 1.218 1.00 90.69 251 ARG A O 1
ATOM 2020 N N . ASP A 1 252 ? 13.450 -14.169 1.340 1.00 88.94 252 ASP A N 1
ATOM 2021 C CA . ASP A 1 252 ? 14.336 -15.192 1.896 1.00 88.94 252 ASP A CA 1
ATOM 2022 C C . ASP A 1 252 ? 14.005 -15.522 3.367 1.00 88.94 252 ASP A C 1
ATOM 2024 O O . ASP A 1 252 ? 14.289 -16.635 3.819 1.00 88.94 252 ASP A O 1
ATOM 2028 N N . ALA A 1 253 ? 13.404 -14.591 4.118 1.00 86.06 253 ALA A N 1
ATOM 2029 C CA . ALA A 1 253 ? 12.863 -14.848 5.454 1.00 86.06 253 ALA A CA 1
ATOM 2030 C C . ALA A 1 253 ? 11.604 -15.725 5.385 1.00 86.06 253 ALA A C 1
ATOM 2032 O O . ALA A 1 253 ? 11.583 -16.785 6.010 1.00 86.06 253 ALA A O 1
ATOM 2033 N N . GLY A 1 254 ? 10.634 -15.372 4.533 1.00 73.56 254 GLY A N 1
ATOM 2034 C CA . GLY A 1 254 ? 9.407 -16.154 4.339 1.00 73.56 254 GLY A CA 1
ATOM 2035 C C . GLY A 1 254 ? 9.691 -17.600 3.922 1.00 73.56 254 GLY A C 1
ATOM 2036 O O . GLY A 1 254 ? 9.111 -18.535 4.469 1.00 73.56 254 GLY A O 1
ATOM 2037 N N . ARG A 1 255 ? 10.690 -17.827 3.057 1.00 68.38 255 ARG A N 1
ATOM 2038 C CA . ARG A 1 255 ? 11.139 -19.188 2.706 1.00 68.38 255 ARG A CA 1
ATOM 2039 C C . ARG A 1 255 ? 11.675 -19.974 3.903 1.00 68.38 255 ARG A C 1
ATOM 2041 O O . ARG A 1 255 ? 11.448 -21.178 3.993 1.00 68.38 255 ARG A O 1
ATOM 2048 N N . LYS A 1 256 ? 12.397 -19.334 4.827 1.00 59.19 256 LYS A N 1
ATOM 2049 C CA . LYS A 1 256 ? 12.915 -20.012 6.031 1.00 59.19 256 LYS A CA 1
ATOM 2050 C C . LYS A 1 256 ? 11.794 -20.408 6.988 1.00 59.19 256 LYS A C 1
ATOM 2052 O O . LYS A 1 256 ? 11.922 -21.449 7.634 1.00 59.19 256 LYS A O 1
ATOM 2057 N N . ASP A 1 257 ? 10.715 -19.635 7.025 1.00 52.19 257 ASP A N 1
ATOM 2058 C CA . ASP A 1 257 ? 9.537 -19.928 7.842 1.00 52.19 257 ASP A CA 1
ATOM 2059 C C . ASP A 1 257 ? 8.664 -21.022 7.203 1.00 52.19 257 ASP A C 1
ATOM 2061 O O . ASP A 1 257 ? 8.196 -21.918 7.904 1.00 52.19 257 ASP A O 1
ATOM 2065 N N . VAL A 1 258 ? 8.577 -21.073 5.867 1.00 44.03 258 VAL A N 1
ATOM 2066 C CA . VAL A 1 258 ? 7.936 -22.179 5.122 1.00 44.03 258 VAL A CA 1
ATOM 2067 C C . VAL A 1 258 ? 8.664 -23.519 5.339 1.00 44.03 258 VAL A C 1
ATOM 2069 O O . VAL A 1 258 ? 8.021 -24.561 5.461 1.00 44.03 258 VAL A O 1
ATOM 2072 N N . TYR A 1 259 ? 9.996 -23.517 5.491 1.00 37.38 259 TYR A N 1
ATOM 2073 C CA . TYR A 1 259 ? 10.770 -24.716 5.871 1.00 37.38 259 TYR A CA 1
ATOM 2074 C C . TYR A 1 259 ? 10.747 -25.037 7.377 1.00 37.38 259 TYR A C 1
ATOM 2076 O O . TYR A 1 259 ? 11.228 -26.096 7.790 1.00 37.38 259 TYR A O 1
ATOM 2084 N N . LYS A 1 260 ? 10.170 -24.162 8.204 1.00 33.38 260 LYS A N 1
ATOM 2085 C CA . LYS A 1 260 ? 9.952 -24.362 9.641 1.00 33.38 260 LYS A CA 1
ATOM 2086 C C . LYS A 1 260 ? 8.471 -24.223 9.981 1.00 33.38 260 LYS A C 1
ATOM 2088 O O . LYS A 1 260 ? 8.126 -23.533 10.933 1.00 33.38 260 LYS A O 1
ATOM 2093 N N . GLY A 1 261 ? 7.605 -24.891 9.218 1.00 35.25 261 GLY A N 1
ATOM 2094 C CA . GLY A 1 261 ? 6.169 -24.956 9.484 1.00 35.25 261 GLY A CA 1
ATOM 2095 C C . GLY A 1 261 ? 5.862 -25.453 10.901 1.00 35.25 261 GLY A C 1
ATOM 2096 O O . GLY A 1 261 ? 5.737 -26.650 11.129 1.00 35.25 261 GLY A O 1
ATOM 2097 N N . ASN A 1 262 ? 5.792 -24.505 11.831 1.00 30.41 262 ASN A N 1
ATOM 2098 C CA . ASN A 1 262 ? 5.188 -24.515 13.155 1.00 30.41 262 ASN A CA 1
ATOM 2099 C C . ASN A 1 262 ? 5.079 -23.035 13.545 1.00 30.41 262 ASN A C 1
ATOM 2101 O O . ASN A 1 262 ? 5.964 -22.478 14.198 1.00 30.41 262 ASN A O 1
ATOM 2105 N N . TYR A 1 263 ? 4.009 -22.383 13.088 1.00 36.16 263 TYR A N 1
ATOM 2106 C CA . TYR A 1 263 ? 3.639 -21.055 13.567 1.00 36.16 263 TYR A CA 1
ATOM 2107 C C . TYR A 1 263 ? 3.533 -21.106 15.093 1.00 36.16 263 TYR A C 1
ATOM 2109 O O . TYR A 1 263 ? 2.664 -21.776 15.647 1.00 36.16 263 TYR A O 1
ATOM 2117 N N . THR A 1 264 ? 4.450 -20.422 15.769 1.00 32.81 264 THR A N 1
ATOM 2118 C CA . THR A 1 264 ? 4.351 -20.170 17.204 1.00 32.81 264 THR A CA 1
ATOM 2119 C C . THR A 1 264 ? 3.708 -18.797 17.333 1.00 32.81 264 THR A C 1
ATOM 2121 O O . THR A 1 264 ? 4.276 -17.818 16.853 1.00 32.81 264 THR A O 1
ATOM 2124 N N . LEU A 1 265 ? 2.501 -18.734 17.903 1.00 35.19 265 LEU A N 1
ATOM 2125 C CA . LEU A 1 265 ? 1.795 -17.473 18.150 1.00 35.19 265 LEU A CA 1
ATOM 2126 C C . LEU A 1 265 ? 2.683 -16.512 18.966 1.00 35.19 265 LEU A C 1
ATOM 2128 O O . LEU A 1 265 ? 3.453 -16.997 19.806 1.00 35.19 265 LEU A O 1
ATOM 2132 N N . PRO A 1 266 ? 2.563 -15.182 18.772 1.00 36.47 266 PRO A N 1
ATOM 2133 C CA . PRO A 1 266 ? 3.254 -14.186 19.589 1.00 36.47 266 PRO A CA 1
ATOM 2134 C C . PRO A 1 266 ? 3.062 -14.472 21.082 1.00 36.47 266 PRO A C 1
ATOM 2136 O O . PRO A 1 266 ? 1.964 -14.816 21.512 1.00 36.47 266 PRO A O 1
ATOM 2139 N N . GLY A 1 267 ? 4.123 -14.336 21.883 1.00 35.25 267 GLY A N 1
ATOM 2140 C CA . GLY A 1 267 ? 4.145 -14.777 23.287 1.00 35.25 267 GLY A CA 1
ATOM 2141 C C . GLY A 1 267 ? 3.077 -14.160 24.203 1.00 35.25 267 GLY A C 1
ATOM 2142 O O . GLY A 1 267 ? 2.824 -14.695 25.272 1.00 35.25 267 GLY A O 1
ATOM 2143 N N . TRP A 1 268 ? 2.404 -13.087 23.785 1.00 40.72 268 TRP A N 1
ATOM 2144 C CA . TRP A 1 268 ? 1.282 -12.480 24.508 1.00 40.72 268 TRP A CA 1
ATOM 2145 C C . TRP A 1 268 ? -0.082 -13.154 24.239 1.00 40.72 268 TRP A C 1
ATOM 2147 O O . TRP A 1 268 ? -1.052 -12.856 24.928 1.00 40.72 268 TRP A O 1
ATOM 2157 N N . MET A 1 269 ? -0.161 -14.088 23.281 1.00 39.81 269 MET A N 1
ATOM 2158 C CA . MET A 1 269 ? -1.344 -14.914 22.982 1.00 39.81 269 MET A CA 1
ATOM 2159 C C . MET A 1 269 ? -1.296 -16.320 23.616 1.00 39.81 269 MET A C 1
ATOM 2161 O O . MET A 1 269 ? -2.189 -17.126 23.364 1.00 39.81 269 MET A O 1
ATOM 2165 N N . GLN A 1 270 ? -0.277 -16.650 24.420 1.00 40.41 270 GLN A N 1
ATOM 2166 C CA . GLN A 1 270 ? -0.094 -18.006 24.971 1.00 40.41 270 GLN A CA 1
ATOM 2167 C C . GLN A 1 270 ? -0.569 -18.206 26.418 1.00 40.41 270 GLN A C 1
ATOM 2169 O O . GLN A 1 270 ? -0.363 -19.285 26.966 1.00 40.41 270 GLN A O 1
ATOM 2174 N N . ASP A 1 271 ? -1.280 -17.248 27.014 1.00 43.47 271 ASP A N 1
ATOM 2175 C CA . ASP A 1 271 ? -1.813 -17.410 28.369 1.00 43.47 271 ASP A CA 1
ATOM 2176 C C . ASP A 1 271 ? -3.340 -17.521 28.384 1.00 43.47 271 A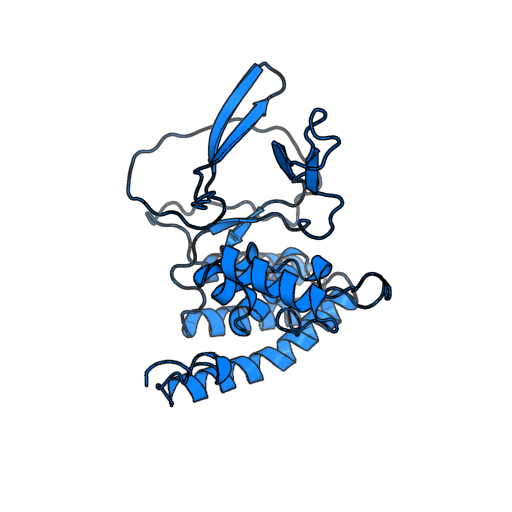SP A C 1
ATOM 2178 O O . ASP A 1 271 ? -4.056 -16.521 28.280 1.00 43.47 271 ASP A O 1
ATOM 2182 N N . LYS A 1 272 ? -3.820 -18.761 28.566 1.00 42.25 272 LYS A N 1
ATOM 2183 C CA . LYS A 1 272 ? -4.869 -19.176 29.521 1.00 42.25 272 LYS A CA 1
ATOM 2184 C C . LYS A 1 272 ? -5.313 -20.607 29.219 1.00 42.25 272 LYS A C 1
ATOM 2186 O O . LYS A 1 272 ? -6.136 -20.813 28.342 1.00 42.25 272 LYS A O 1
ATOM 2191 N N . GLU A 1 273 ? -4.833 -21.556 30.017 1.00 33.97 273 GLU A N 1
ATOM 2192 C CA . GLU A 1 273 ? -5.666 -22.607 30.619 1.00 33.97 273 GLU A CA 1
ATOM 2193 C C . GLU A 1 273 ? -4.847 -23.351 31.692 1.00 33.97 273 GLU A C 1
ATOM 2195 O O . GLU A 1 273 ? -4.005 -24.180 31.374 1.00 33.97 273 GLU A O 1
ATOM 2200 N N . THR A 1 274 ? -5.116 -22.969 32.952 1.00 40.22 274 THR A N 1
ATOM 2201 C CA . THR A 1 274 ? -4.852 -23.636 34.256 1.00 40.22 274 THR A CA 1
ATOM 2202 C C . THR A 1 274 ? -3.515 -24.317 34.533 1.00 40.22 274 THR A C 1
ATOM 2204 O O . THR A 1 274 ? -3.258 -25.398 33.967 1.00 40.22 274 THR A O 1
#

pLDDT: mean 70.85, std 23.62, range [21.47, 96.06]

Foldseek 3Di:
DDPPPPFDQDWDFDDDPPRDTDTDGAGLDDDDDDDDDDDDDDDDDDDDPCVLPPPDDPDPDDPDDDQQLVVLVVLLVSVLVVCVVPDDPLNVLSVLLNVLSVLCVVVPVRPPFDKHKAAPPPPDCVQKDWQADVVVVRPDTPDIDGHDCVRIDIHGSLLNLAPRCVQAVVPPPDPPPDPQLQCQPPQGPDPVSNVVVVVCDVVCDDVSCCSHPQNSNSLVNLSVVCSSVDDPDPVSVVSSVVSSVVSVVSSVVVVVVVVVPDDDPDPVPPDDDD

Radius of gyration: 21.27 Å; chains: 1; bounding box: 49×43×61 Å

Secondary structure (DSSP, 8-state):
---------EEEEEE-TTSPEEEEEE-SS------------------S--TT-------SS-SSPPPHHHHHHHHHHHHHHHHTTT-HHHHHHHHHHHHHHHHHHHTTTTTTPPEEEE-TT--SGGGEEEEE-GGGTTSSEEEEEE--GGG-EEEEGGGG----GGGTS-TTS-TTS---GGGTTPPPSSHHHHHHHHHHHHHH-HHHHHHHH-HHHHHHHHHHHHHHH-S-SHHHHHHHHHHHHHHHHHHHHHHHHHTT------GGG-----

Organism: NCBI:txid252184

Sequence (274 aa):
MLETRSSVVGWLILSADHGHSVQAPINIAPYEPRHAGPYTPNGAIPHRDASLAVPYQPSQSSSGPQPVFEWLSTVIEAQIALDNMTTYRRNIYLQQFLLIARDMADEGYLDNVAYCLVDMEFAPPQNILFNTNPKTNGETMNGITVLDWDHAFFAPSFMACDPPTWIWAMIWEDEDEDEDELLDDDMPDTEDLCKLKQIFEEAAGPEYLRFAYDPVYRVARALLLLIMNGITDSRHARKAQKLFREWPKIRDAGRKDVYKGNYTLPGWMQDKET